Protein AF-A0A6L2Q3A4-F1 (afdb_monomer_lite)

Foldseek 3Di:
DDDDPDDPPVVPPPPALAEEEEEELDQLDPCSQCVQVVVCVVVVNDPPHYYDYDYPHPCSQVVQVVLQVLLALVVVVVVVVVCVVPVPDDDDDDDPPPPPPVCVNSNVNSHHHYHGGYDYDLVSQAFDWPDPPVHDDPPDDTDRHRPSQVSQADPVVRHGVVVVVVVVCVVVVPDPVNVVVVVVVVVVVVVVCVVVCVVVPDDPVPPD

InterPro domains:
  IPR016039 Thiolase-like [G3DSA:3.40.47.10] (31-73)
  IPR016039 Thiolase-like [G3DSA:3.40.47.10] (104-129)
  IPR016039 Thiolase-like [G3DSA:3.40.47.10] (130-192)
  IPR016039 Thiolase-like [SSF53901] (29-70)
  IPR016039 Thiolase-like [SSF53901] (104-190)
  IPR020616 Thiolase, N-terminal [PF00108] (104-198)

Organism: Coptotermes formosanus (NCBI:txid36987)

pLDDT: mean 72.47, std 24.78, range [22.34, 98.31]

Sequence (208 aa):
MMNKSKDMDSFAWLTLLLFMVGAEKLCSSSDGIFMPRHSALRACIPIDRPAIGVNRLCGSGFQAVVSGAQESKQTQEIQELQTGLMALLVHQHMSYLCNWSSQSNIIAGDSNVVLTGGAENMSQSPFVVRDTRFGTVLGTPIQFEDSLWLGLTDTYCMTPMGVTAENLAEKYSIPREEVDQFALRSQTLWKKGKLTGELRHLNPLYTF

Secondary structure (DSSP, 8-state):
----SSSSSTTTT-----EEEEE-SS--STTGGGHHHHHHHHTT--TTS-EEEE--GGGHHHHHHHHHHHHBTHHHHHHHHHHTTTTTS-------TTSHHHHTTTSS--BS-EEEEE---GGGPPEE--S-TT---TTPPPP-EEHHHHHTEETTTTEEHHHHHHHHHHHTT--HHHHHHHHHHHHHHHHHHHHHTTTTTS-GGG--

Structure (mmCIF, N/CA/C/O backbone):
data_AF-A0A6L2Q3A4-F1
#
_entry.id   AF-A0A6L2Q3A4-F1
#
loop_
_atom_site.group_PDB
_atom_site.id
_atom_site.type_symbol
_atom_site.label_atom_id
_atom_site.label_alt_id
_atom_site.label_comp_id
_atom_site.label_asym_id
_atom_site.label_entity_id
_atom_site.label_seq_id
_atom_site.pdbx_PDB_ins_code
_atom_site.Cartn_x
_atom_site.Cartn_y
_atom_site.Cartn_z
_atom_site.occupancy
_atom_site.B_iso_or_equiv
_atom_site.auth_seq_id
_atom_site.auth_comp_id
_atom_site.auth_asym_id
_atom_site.auth_atom_id
_atom_site.pdbx_PDB_model_num
ATOM 1 N N . MET A 1 1 ? -28.866 -24.822 46.371 1.00 34.50 1 MET A N 1
ATOM 2 C CA . MET A 1 1 ? -28.091 -25.130 45.150 1.00 34.50 1 MET A CA 1
ATOM 3 C C . MET A 1 1 ? -28.721 -24.354 44.006 1.00 34.50 1 MET A C 1
ATOM 5 O O . MET A 1 1 ? -29.870 -24.607 43.681 1.00 34.50 1 MET A O 1
ATOM 9 N N . MET A 1 2 ? -28.034 -23.313 43.530 1.00 26.53 2 MET A N 1
ATOM 10 C CA . MET A 1 2 ? -28.533 -22.365 42.527 1.00 26.53 2 MET A CA 1
ATOM 11 C C . MET A 1 2 ? -28.608 -23.004 41.133 1.00 26.53 2 MET A C 1
ATOM 13 O O . MET A 1 2 ? -27.679 -23.686 40.706 1.00 26.53 2 MET A O 1
ATOM 17 N N . ASN A 1 3 ? -29.731 -22.752 40.458 1.00 27.47 3 ASN A N 1
ATOM 18 C CA . ASN A 1 3 ? -30.038 -23.106 39.072 1.00 27.47 3 ASN A CA 1
ATOM 19 C C . ASN A 1 3 ? -28.954 -22.602 38.103 1.00 27.47 3 ASN A C 1
ATOM 21 O O . ASN A 1 3 ? -28.666 -21.410 38.080 1.00 27.47 3 ASN A O 1
ATOM 25 N N . LYS A 1 4 ? -28.403 -23.492 37.270 1.00 35.16 4 LYS A N 1
ATOM 26 C CA . LYS A 1 4 ? -27.410 -23.190 36.218 1.00 35.16 4 LYS A CA 1
ATOM 27 C C . LYS A 1 4 ? -27.911 -23.581 34.816 1.00 35.16 4 LYS A C 1
ATOM 29 O O . LYS A 1 4 ? -27.194 -24.230 34.064 1.00 35.16 4 LYS A O 1
ATOM 34 N N . SER A 1 5 ? -29.146 -23.240 34.448 1.00 36.84 5 SER A N 1
ATOM 35 C CA . SER A 1 5 ? -29.665 -23.644 33.127 1.00 36.84 5 SER A CA 1
ATOM 36 C C . SER A 1 5 ? -30.637 -22.676 32.450 1.00 36.84 5 SER A C 1
ATOM 38 O O . SER A 1 5 ? -31.434 -23.118 31.632 1.00 36.84 5 SER A O 1
ATOM 40 N N . LYS A 1 6 ? -30.602 -21.368 32.751 1.00 31.69 6 LYS A N 1
ATOM 41 C CA . LYS A 1 6 ? -31.503 -20.408 32.073 1.00 31.69 6 LYS A CA 1
ATOM 42 C C . LYS A 1 6 ? -30.885 -19.119 31.522 1.00 31.69 6 LYS A C 1
ATOM 44 O O . LYS A 1 6 ? -31.613 -18.366 30.893 1.00 31.69 6 LYS A O 1
ATOM 49 N N . ASP A 1 7 ? -29.573 -18.905 31.646 1.00 28.62 7 ASP A N 1
ATOM 50 C CA . ASP A 1 7 ? -28.952 -17.639 31.202 1.00 28.62 7 ASP A CA 1
ATOM 51 C C . ASP A 1 7 ? -28.041 -17.752 29.967 1.00 28.62 7 ASP A C 1
ATOM 53 O O . ASP A 1 7 ? -27.485 -16.748 29.530 1.00 28.62 7 ASP A O 1
ATOM 57 N N . MET A 1 8 ? -27.888 -18.937 29.362 1.00 31.52 8 MET A N 1
ATOM 58 C CA . MET A 1 8 ? -27.045 -19.098 28.161 1.00 31.52 8 MET A CA 1
ATOM 59 C C . MET A 1 8 ? -27.790 -19.015 26.823 1.00 31.52 8 MET A C 1
ATOM 61 O O . MET A 1 8 ? -27.135 -18.933 25.788 1.00 31.52 8 MET A O 1
ATOM 65 N N . ASP A 1 9 ? -29.122 -18.940 26.828 1.00 29.44 9 ASP A N 1
ATOM 66 C CA . ASP A 1 9 ? -29.922 -18.959 25.592 1.00 29.44 9 ASP A CA 1
ATOM 67 C C . ASP A 1 9 ? -30.355 -17.556 25.117 1.00 29.44 9 ASP A C 1
ATOM 69 O O . ASP A 1 9 ? -30.897 -17.396 24.024 1.00 29.44 9 ASP A O 1
ATOM 73 N N . SER A 1 10 ? -30.059 -16.508 25.893 1.00 31.89 10 SER A N 1
ATOM 74 C CA . SER A 1 10 ? -30.485 -15.126 25.603 1.00 31.89 10 SER A CA 1
ATOM 75 C C . SER A 1 10 ? -29.466 -14.300 24.801 1.00 31.89 10 SER A C 1
ATOM 77 O O . SER A 1 10 ? -29.759 -13.168 24.430 1.00 31.89 10 SER A O 1
ATOM 79 N N . PHE A 1 11 ? -28.282 -14.847 24.498 1.00 31.66 11 PHE A N 1
ATOM 80 C CA . PHE A 1 11 ? -27.261 -14.190 23.659 1.00 31.66 11 PHE A CA 1
ATOM 81 C C . PHE A 1 11 ? -27.239 -14.691 22.203 1.00 31.66 11 PHE A C 1
ATOM 83 O O . PHE A 1 11 ? -26.409 -14.257 21.406 1.00 31.66 11 PHE A O 1
ATOM 90 N N . ALA A 1 12 ? -28.165 -15.580 21.834 1.00 28.77 12 ALA A N 1
ATOM 91 C CA . ALA A 1 12 ? -28.148 -16.315 20.569 1.00 28.77 12 ALA A CA 1
ATOM 92 C C . ALA A 1 12 ? -28.813 -15.603 19.366 1.00 28.77 12 ALA A C 1
ATOM 94 O O . ALA A 1 12 ? -28.920 -16.206 18.303 1.00 28.77 12 ALA A O 1
ATOM 95 N N . TRP A 1 13 ? -29.228 -14.333 19.481 1.00 25.05 13 TRP A N 1
ATOM 96 C CA . TRP A 1 13 ? -29.975 -13.633 18.412 1.00 25.05 13 TRP A CA 1
ATOM 97 C C . TRP A 1 13 ? -29.367 -12.310 17.930 1.00 25.05 13 TRP A C 1
ATOM 99 O O . TRP A 1 13 ? -30.035 -11.508 17.281 1.00 25.05 13 TRP A O 1
ATOM 109 N N . LEU A 1 14 ? -28.073 -12.091 18.158 1.00 28.34 14 LEU A N 1
ATOM 110 C CA . LEU A 1 14 ? -27.318 -11.144 17.340 1.00 28.34 14 LEU A CA 1
ATOM 111 C C . LEU A 1 14 ? -26.941 -11.860 16.039 1.00 28.34 14 LEU A C 1
ATOM 113 O O . LEU A 1 14 ? -25.915 -12.533 15.962 1.00 28.34 14 LEU A O 1
ATOM 117 N N . THR A 1 15 ? -27.787 -11.729 15.016 1.00 31.00 15 THR A N 1
ATOM 118 C CA . THR A 1 15 ? -27.455 -11.997 13.606 1.00 31.00 15 THR A CA 1
ATOM 119 C C . THR A 1 15 ? -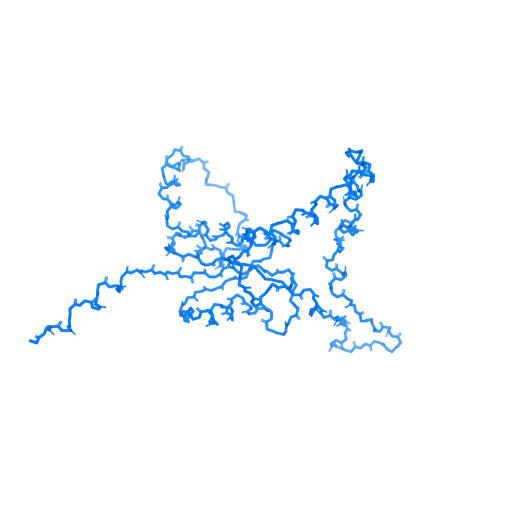26.303 -11.076 13.202 1.00 31.00 15 THR A C 1
ATOM 121 O O . THR A 1 15 ? -26.472 -10.000 12.639 1.00 31.00 15 THR A O 1
ATOM 124 N N . LEU A 1 16 ? -25.101 -11.459 13.609 1.00 33.78 16 LEU A N 1
ATOM 125 C CA . LEU A 1 16 ? -23.890 -10.667 13.512 1.00 33.78 16 LEU A CA 1
ATOM 126 C C . LEU A 1 16 ? -23.187 -11.109 12.235 1.00 33.78 16 LEU A C 1
ATOM 128 O O . LEU A 1 16 ? -22.238 -11.873 12.308 1.00 33.78 16 LEU A O 1
ATOM 132 N N . LEU A 1 17 ? -23.698 -10.736 11.061 1.00 40.56 17 LEU A N 1
ATOM 133 C CA . LEU A 1 17 ? -23.044 -11.016 9.776 1.00 40.56 17 LEU A CA 1
ATOM 134 C C . LEU A 1 17 ? -21.738 -10.216 9.686 1.00 40.56 17 LEU A C 1
ATOM 136 O O . LEU A 1 17 ? -21.718 -9.105 9.180 1.00 40.56 17 LEU A O 1
ATOM 140 N N . LEU A 1 18 ? -20.664 -10.783 10.241 1.00 39.50 18 LEU A N 1
ATOM 141 C CA . LEU A 1 18 ? -19.339 -10.175 10.286 1.00 39.50 18 LEU A CA 1
ATOM 142 C C . LEU A 1 18 ? -18.662 -10.308 8.924 1.00 39.50 18 LEU A C 1
ATOM 144 O O . LEU A 1 18 ? -18.050 -11.333 8.631 1.00 39.50 18 LEU A O 1
ATOM 148 N N . PHE A 1 19 ? -18.805 -9.284 8.093 1.00 44.94 19 PHE A N 1
ATOM 149 C CA . PHE A 1 19 ? -18.118 -9.193 6.813 1.00 44.94 19 PHE A CA 1
ATOM 150 C C . PHE A 1 19 ? -16.722 -8.597 7.018 1.00 44.94 19 PHE A C 1
ATOM 152 O O . PHE A 1 19 ? -16.564 -7.654 7.787 1.00 44.94 19 PHE A O 1
ATOM 159 N N . MET A 1 20 ? -15.697 -9.189 6.403 1.00 45.59 20 MET A N 1
ATOM 160 C CA . MET A 1 20 ? -14.315 -8.696 6.460 1.00 45.59 20 MET A CA 1
ATOM 161 C C . MET A 1 20 ? -13.967 -8.011 5.146 1.00 45.59 20 MET A C 1
ATOM 163 O O . MET A 1 20 ? -13.900 -8.696 4.126 1.00 45.59 20 MET A O 1
ATOM 167 N N . VAL A 1 21 ? -13.699 -6.703 5.171 1.00 52.84 21 VAL A N 1
ATOM 168 C CA . VAL A 1 21 ? -13.159 -5.988 4.006 1.00 52.84 21 VAL A CA 1
ATOM 169 C C . VAL A 1 21 ? -11.660 -5.781 4.196 1.00 52.84 21 VAL A C 1
ATOM 171 O O . VAL A 1 21 ? -11.246 -5.045 5.092 1.00 52.84 21 VAL A O 1
ATOM 174 N N . GLY A 1 22 ? -10.853 -6.463 3.381 1.00 50.22 22 GLY A N 1
ATOM 175 C CA . GLY A 1 22 ? -9.394 -6.377 3.399 1.00 50.22 22 GLY A CA 1
ATOM 176 C C . GLY A 1 22 ? -8.868 -5.479 2.287 1.00 50.22 22 GLY A C 1
ATOM 177 O O . GLY A 1 22 ? -9.201 -5.671 1.125 1.00 50.22 22 GLY A O 1
ATOM 178 N N . ALA A 1 23 ? -8.038 -4.508 2.636 1.00 50.47 23 ALA A N 1
ATOM 179 C CA . ALA A 1 23 ? -7.322 -3.671 1.684 1.00 50.47 23 ALA A CA 1
ATOM 180 C C . ALA A 1 23 ? -5.974 -4.292 1.295 1.00 50.47 23 ALA A C 1
ATOM 182 O O . ALA A 1 23 ? -5.137 -4.444 2.177 1.00 50.47 23 ALA A O 1
ATOM 183 N N . GLU A 1 24 ? -5.760 -4.600 0.012 1.00 58.00 24 GLU A N 1
ATOM 184 C CA . GLU A 1 24 ? -4.485 -5.121 -0.524 1.00 58.00 24 GLU A CA 1
ATOM 185 C C . GLU A 1 24 ? -4.050 -4.278 -1.726 1.00 58.00 24 GLU A C 1
ATOM 187 O O . GLU A 1 24 ? -4.865 -4.017 -2.615 1.00 58.00 24 GLU A O 1
ATOM 192 N N . LYS A 1 25 ? -2.792 -3.817 -1.759 1.00 59.22 25 LYS A N 1
ATOM 193 C CA . LYS A 1 25 ? -2.254 -3.070 -2.906 1.00 59.22 25 LYS A CA 1
ATOM 194 C C . LYS A 1 25 ? -1.516 -4.005 -3.861 1.00 59.22 25 LYS A C 1
ATOM 196 O O . LYS A 1 25 ? -1.703 -3.876 -5.071 1.00 59.22 25 LYS A O 1
ATOM 201 N N . LEU A 1 26 ? -0.722 -4.936 -3.328 1.00 64.00 26 LEU A N 1
ATOM 202 C CA . LEU A 1 26 ? 0.055 -5.915 -4.091 1.00 64.00 26 LEU A CA 1
ATOM 203 C C . LEU A 1 26 ? -0.018 -7.305 -3.441 1.00 64.00 26 LEU A C 1
ATOM 205 O O . LEU A 1 26 ? 0.195 -7.430 -2.240 1.00 64.00 26 LEU A O 1
ATOM 209 N N . CYS A 1 27 ? -0.218 -8.358 -4.240 1.00 78.88 27 CYS A N 1
ATOM 210 C CA . CYS A 1 27 ? -0.093 -9.734 -3.753 1.00 78.88 27 CYS A CA 1
ATOM 211 C C . CYS A 1 27 ? 1.377 -10.086 -3.511 1.00 78.88 27 CYS A C 1
ATOM 213 O O . CYS A 1 27 ? 2.071 -10.572 -4.405 1.00 78.88 27 CYS A O 1
ATOM 215 N N . SER A 1 28 ? 1.846 -9.813 -2.295 1.00 84.88 28 SER A N 1
ATOM 216 C CA . SER A 1 28 ? 3.231 -10.026 -1.867 1.00 84.88 28 SER A CA 1
ATOM 217 C C . SER A 1 28 ? 3.512 -11.452 -1.375 1.00 84.88 28 SER A C 1
ATOM 219 O O . SER A 1 28 ? 4.663 -11.818 -1.169 1.00 84.88 28 SER A O 1
ATOM 221 N N . SER A 1 29 ? 2.485 -12.279 -1.168 1.00 88.31 29 SER A N 1
ATOM 222 C CA . SER A 1 29 ? 2.623 -13.669 -0.714 1.00 88.31 29 SER A CA 1
ATOM 223 C C . SER A 1 29 ? 1.843 -14.639 -1.602 1.00 88.31 29 SER A C 1
ATOM 225 O O . SER A 1 29 ? 0.935 -14.256 -2.342 1.00 88.31 29 SER A O 1
ATOM 227 N N . SER A 1 30 ? 2.176 -15.930 -1.517 1.00 89.31 30 SER A N 1
ATOM 228 C CA . SER A 1 30 ? 1.470 -16.986 -2.254 1.00 89.31 30 SER A CA 1
ATOM 229 C C . SER A 1 30 ? 0.002 -17.137 -1.839 1.00 89.31 30 SER A C 1
ATOM 231 O O . SER A 1 30 ? -0.815 -17.582 -2.641 1.00 89.31 30 SER A O 1
ATOM 233 N N . ASP A 1 31 ? -0.343 -16.753 -0.608 1.00 88.62 31 ASP A N 1
ATOM 234 C CA . ASP A 1 31 ? -1.703 -16.741 -0.072 1.00 88.62 31 ASP A CA 1
ATOM 235 C C . ASP A 1 31 ? -2.372 -15.353 -0.109 1.00 88.62 31 ASP A C 1
ATOM 237 O O . ASP A 1 31 ? -3.476 -15.211 0.421 1.00 88.62 31 ASP A O 1
ATOM 241 N N . GLY A 1 32 ? -1.750 -14.359 -0.762 1.00 83.75 32 GLY A N 1
ATOM 242 C CA . GLY A 1 32 ? -2.212 -12.963 -0.793 1.00 83.75 32 GLY A CA 1
ATOM 243 C C . GLY A 1 32 ? -3.654 -12.820 -1.279 1.00 83.75 32 GLY A C 1
ATOM 244 O O . GLY A 1 32 ? -4.486 -12.234 -0.596 1.00 83.75 32 GLY A O 1
ATOM 245 N N . ILE A 1 33 ? -4.019 -13.531 -2.352 1.00 86.44 33 ILE A N 1
ATOM 246 C CA . ILE A 1 33 ? -5.387 -13.518 -2.908 1.00 86.44 33 ILE A CA 1
ATOM 247 C C . ILE A 1 33 ? -6.474 -13.968 -1.913 1.00 86.44 33 ILE A C 1
ATOM 249 O O . ILE A 1 33 ? -7.648 -13.644 -2.084 1.00 86.44 33 ILE A O 1
ATOM 253 N N . PHE A 1 34 ? -6.105 -14.733 -0.881 1.00 87.94 34 PHE A N 1
ATOM 254 C CA . PHE A 1 34 ? -7.013 -15.221 0.156 1.00 87.94 34 PHE A CA 1
ATOM 255 C C . PHE A 1 34 ? -6.885 -14.435 1.464 1.00 87.94 34 PHE A C 1
ATOM 257 O O . PHE A 1 34 ? -7.538 -14.788 2.448 1.00 87.94 34 PHE A O 1
ATOM 264 N N . MET A 1 35 ? -6.086 -13.366 1.502 1.00 84.56 35 MET A N 1
ATOM 265 C CA . MET A 1 35 ? -5.772 -12.611 2.714 1.00 84.56 35 MET A CA 1
ATOM 266 C C . MET A 1 35 ? -7.014 -12.168 3.506 1.00 84.56 35 MET A C 1
ATOM 268 O O . MET A 1 35 ? -7.021 -12.416 4.716 1.00 84.56 35 MET A O 1
ATOM 272 N N . PRO A 1 36 ? -8.087 -11.597 2.915 1.00 85.69 36 PRO A N 1
ATOM 273 C CA . PRO A 1 36 ? -9.282 -11.216 3.676 1.00 85.69 36 PRO A CA 1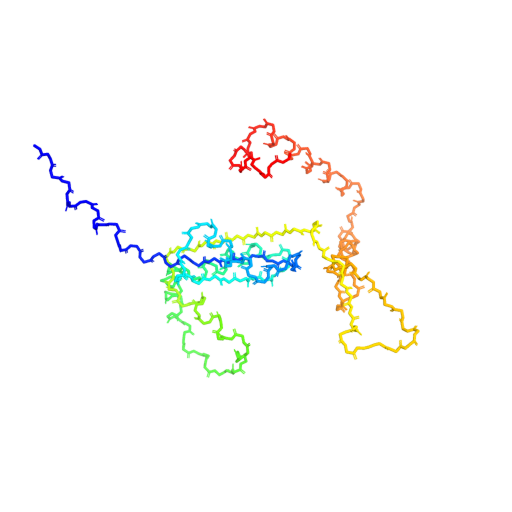
ATOM 274 C C . PRO A 1 36 ? -9.928 -12.416 4.376 1.00 85.69 36 PRO A C 1
ATOM 276 O O . PRO A 1 36 ? -10.319 -12.347 5.542 1.00 85.69 36 PRO A O 1
ATOM 279 N N . ARG A 1 37 ? -9.972 -13.561 3.688 1.00 87.69 37 ARG A N 1
ATOM 280 C CA . ARG A 1 37 ? -10.560 -14.795 4.203 1.00 87.69 37 ARG A CA 1
ATOM 281 C C . ARG A 1 37 ? -9.680 -15.463 5.257 1.00 87.69 37 ARG A C 1
ATOM 283 O O . ARG A 1 37 ? -10.178 -15.851 6.310 1.00 87.69 37 ARG A O 1
ATOM 290 N N . HIS A 1 38 ? -8.383 -15.591 5.000 1.00 90.44 38 HIS A N 1
ATOM 291 C CA . HIS A 1 38 ? -7.431 -16.161 5.951 1.00 90.44 38 HIS A CA 1
ATOM 292 C C . HIS A 1 38 ? -7.344 -15.316 7.222 1.00 90.44 38 HIS A C 1
ATOM 294 O O . HIS A 1 38 ? -7.346 -15.869 8.319 1.00 90.44 38 HIS A O 1
ATOM 300 N N . SER A 1 39 ? -7.336 -13.989 7.089 1.00 87.50 39 SER A N 1
ATOM 301 C CA . SER A 1 39 ? -7.357 -13.068 8.230 1.00 87.50 39 SER A CA 1
ATOM 302 C C . SER A 1 39 ? -8.631 -13.226 9.054 1.00 87.50 39 SER A C 1
ATOM 304 O O . SER A 1 39 ? -8.553 -13.293 10.277 1.00 87.50 39 SER A O 1
ATOM 306 N N . ALA A 1 40 ? -9.790 -13.370 8.401 1.00 86.38 40 ALA A N 1
ATOM 307 C CA . ALA A 1 40 ? -11.057 -13.620 9.083 1.00 86.38 40 ALA A CA 1
ATOM 308 C C . ALA A 1 40 ? -11.022 -14.914 9.911 1.00 86.38 40 ALA A C 1
ATOM 310 O O . ALA A 1 40 ? -11.319 -14.904 11.104 1.00 86.38 40 ALA A O 1
ATOM 311 N N . LEU A 1 41 ? -10.594 -16.022 9.303 1.00 90.00 41 LEU A N 1
ATOM 312 C CA . LEU A 1 41 ? -10.524 -17.317 9.983 1.00 90.00 41 LEU A CA 1
ATOM 313 C C . LEU A 1 41 ? -9.498 -17.315 11.128 1.00 90.00 41 LEU A C 1
ATOM 315 O O . LEU A 1 41 ? -9.773 -17.856 12.196 1.00 90.00 41 LEU A O 1
ATOM 319 N N . ARG A 1 42 ? -8.340 -16.663 10.943 1.00 89.88 42 ARG A N 1
ATOM 320 C CA . ARG A 1 42 ? -7.323 -16.486 12.000 1.00 89.88 42 ARG A CA 1
ATOM 321 C C . ARG A 1 42 ? -7.820 -15.609 13.153 1.00 89.88 42 ARG A C 1
ATOM 323 O O . ARG A 1 42 ? -7.385 -15.804 14.281 1.00 89.88 42 ARG A O 1
ATOM 330 N N . ALA A 1 43 ? -8.743 -14.686 12.885 1.00 87.81 43 ALA A N 1
ATOM 331 C CA . ALA A 1 43 ? -9.443 -13.892 13.894 1.00 87.81 43 ALA A CA 1
ATOM 332 C C . ALA A 1 43 ? -10.643 -14.630 14.527 1.00 87.81 43 ALA A C 1
ATOM 334 O O . ALA A 1 43 ? -11.457 -14.005 15.205 1.00 87.81 43 ALA A O 1
ATOM 335 N N . CYS A 1 44 ? -10.763 -15.947 14.313 1.00 90.50 44 CYS A N 1
ATOM 336 C CA . CYS A 1 44 ? -11.848 -16.794 14.815 1.00 90.50 44 CYS A CA 1
ATOM 337 C C . CYS A 1 44 ? -13.245 -16.393 14.309 1.00 90.50 44 CYS A C 1
ATOM 339 O O . CYS A 1 44 ? -14.249 -16.655 14.973 1.00 90.50 44 CYS A O 1
ATOM 341 N N . ILE A 1 45 ? -13.328 -15.777 13.127 1.00 84.50 45 ILE A N 1
ATOM 342 C CA . ILE A 1 45 ? -14.611 -15.484 12.486 1.00 84.50 45 ILE A CA 1
ATOM 343 C C . ILE A 1 45 ? -15.187 -16.785 11.908 1.00 84.50 45 ILE A C 1
ATOM 345 O O . ILE A 1 45 ? -14.454 -17.518 11.237 1.00 84.50 45 ILE A O 1
ATOM 349 N N . PRO A 1 46 ? -16.481 -17.084 12.139 1.00 86.19 46 PRO A N 1
ATOM 350 C CA . PRO A 1 46 ? -17.111 -18.302 11.639 1.00 86.19 46 PRO A CA 1
ATOM 351 C C . PRO A 1 46 ? -16.995 -18.485 10.114 1.00 86.19 46 PRO A C 1
ATOM 353 O O . PRO A 1 46 ? -17.009 -17.523 9.342 1.00 86.19 46 PRO A O 1
ATOM 356 N N . ILE A 1 47 ? -16.882 -19.740 9.667 1.00 86.31 47 ILE A N 1
ATOM 357 C CA . ILE A 1 47 ? -16.642 -20.095 8.256 1.00 86.31 47 ILE A CA 1
ATOM 358 C C . ILE A 1 47 ? -17.816 -19.720 7.336 1.00 86.31 47 ILE A C 1
ATOM 360 O O . ILE A 1 47 ? -17.616 -19.465 6.153 1.00 86.31 47 ILE A O 1
ATOM 364 N N . ASP A 1 48 ? -19.032 -19.639 7.858 1.00 83.69 48 ASP A N 1
ATOM 365 C CA . ASP A 1 48 ? -20.231 -19.196 7.142 1.00 83.69 48 ASP A CA 1
ATOM 366 C C . ASP A 1 48 ? -20.208 -17.697 6.803 1.00 83.69 48 ASP A C 1
ATOM 368 O O . ASP A 1 48 ? -20.999 -17.245 5.977 1.00 83.69 48 ASP A O 1
ATOM 372 N N . ARG A 1 49 ? -19.295 -16.912 7.394 1.00 78.06 49 ARG A N 1
ATOM 373 C CA . ARG A 1 49 ? -19.211 -15.468 7.142 1.00 78.06 49 ARG A CA 1
ATOM 374 C C . ARG A 1 49 ? -18.436 -15.151 5.872 1.00 78.06 49 ARG A C 1
ATOM 376 O O . ARG A 1 49 ? -17.329 -15.671 5.708 1.00 78.06 49 ARG A O 1
ATOM 383 N N . PRO A 1 50 ? -18.955 -14.289 4.986 1.00 80.94 50 PRO A N 1
ATOM 384 C CA . PRO A 1 50 ? -18.225 -13.908 3.791 1.00 80.94 50 PRO A CA 1
ATOM 385 C C . PRO A 1 50 ? -17.096 -12.912 4.109 1.00 80.94 50 PRO A C 1
ATOM 387 O O . PRO A 1 50 ? -17.127 -12.193 5.105 1.00 80.94 50 PRO A O 1
ATOM 390 N N . ALA A 1 51 ? -16.074 -12.886 3.254 1.00 82.62 51 ALA A N 1
ATOM 391 C CA . ALA A 1 51 ? -14.953 -11.952 3.330 1.00 82.62 51 ALA A CA 1
ATOM 392 C C . ALA A 1 51 ? -14.582 -11.500 1.915 1.00 82.62 51 ALA A C 1
ATOM 394 O O . ALA A 1 51 ? -14.591 -12.319 0.993 1.00 82.62 51 ALA A O 1
ATOM 395 N N . ILE A 1 52 ? -14.237 -10.226 1.749 1.00 83.69 52 ILE A N 1
ATOM 396 C CA . ILE A 1 52 ? -13.902 -9.629 0.456 1.00 83.69 52 ILE A CA 1
ATOM 397 C C . ILE A 1 52 ? -12.610 -8.816 0.538 1.00 83.69 52 ILE A C 1
ATOM 399 O O . ILE A 1 52 ? -12.310 -8.170 1.542 1.00 83.69 52 ILE A O 1
ATOM 403 N N . GLY A 1 53 ? -11.838 -8.842 -0.543 1.00 81.56 53 GLY A N 1
ATOM 404 C CA . GLY A 1 53 ? -10.707 -7.943 -0.747 1.00 81.56 53 GLY A CA 1
ATOM 405 C C . GLY A 1 53 ? -11.124 -6.750 -1.597 1.00 81.56 53 GLY A C 1
ATOM 406 O O . GLY A 1 53 ? -11.793 -6.922 -2.613 1.00 81.56 53 GLY A O 1
ATOM 407 N N . VAL A 1 54 ? -10.716 -5.548 -1.204 1.00 82.19 54 VAL A N 1
ATOM 408 C CA . VAL A 1 54 ? -10.856 -4.326 -1.998 1.00 82.19 54 VAL A CA 1
ATOM 409 C C . VAL A 1 54 ? -9.477 -3.763 -2.305 1.00 82.19 54 VAL A C 1
ATOM 411 O O . VAL A 1 54 ? -8.608 -3.690 -1.438 1.00 82.19 54 VAL A O 1
ATOM 414 N N . ASN A 1 55 ? -9.287 -3.315 -3.541 1.00 83.94 55 ASN A N 1
ATOM 415 C CA . ASN A 1 55 ? -8.087 -2.593 -3.936 1.00 83.94 55 ASN A CA 1
ATOM 416 C C . ASN A 1 55 ? -8.479 -1.238 -4.534 1.00 83.94 55 ASN A C 1
ATOM 418 O O . ASN A 1 55 ? -9.020 -1.146 -5.632 1.00 83.94 55 ASN A O 1
ATOM 422 N N . ARG A 1 56 ? -8.199 -0.183 -3.772 1.00 87.88 56 ARG A N 1
ATOM 423 C CA . ARG A 1 56 ? -8.239 1.229 -4.156 1.00 87.88 56 ARG A CA 1
ATOM 424 C C . ARG A 1 56 ? -6.890 1.901 -3.846 1.00 87.88 56 ARG A C 1
ATOM 426 O O . ARG A 1 56 ? -6.842 3.013 -3.315 1.00 87.88 56 ARG A O 1
ATOM 433 N N . LEU A 1 57 ? -5.790 1.209 -4.153 1.00 88.56 57 LEU A N 1
ATOM 434 C CA . LEU A 1 57 ? -4.406 1.632 -3.911 1.00 88.56 57 LEU A CA 1
ATOM 435 C C . LEU A 1 57 ? -4.194 2.176 -2.481 1.00 88.56 57 LEU A C 1
ATOM 437 O O . LEU A 1 57 ? -4.585 1.554 -1.499 1.00 88.56 57 LEU A O 1
ATOM 441 N N . CYS A 1 58 ? -3.584 3.352 -2.328 1.00 88.56 58 CYS A N 1
ATOM 442 C CA . CYS A 1 58 ? -3.319 3.965 -1.024 1.00 88.56 58 CYS A CA 1
ATOM 443 C C . CYS A 1 58 ? -4.604 4.271 -0.226 1.00 88.56 58 CYS A C 1
ATOM 445 O O . CYS A 1 58 ? -4.546 4.458 0.986 1.00 88.56 58 CYS A O 1
ATOM 447 N N . GLY A 1 59 ? -5.765 4.316 -0.891 1.00 86.31 59 GLY A N 1
ATOM 448 C CA . GLY A 1 59 ? -7.073 4.527 -0.275 1.00 86.31 59 GLY A CA 1
ATOM 449 C C . GLY A 1 59 ? -7.796 3.242 0.131 1.00 86.31 59 GLY A C 1
ATOM 450 O O . GLY A 1 59 ? -8.902 3.335 0.661 1.00 86.31 59 GLY A O 1
ATOM 451 N N . SER A 1 60 ? -7.220 2.056 -0.098 1.00 84.94 60 SER A N 1
ATOM 452 C CA . SER A 1 60 ? -7.895 0.776 0.149 1.00 84.94 60 SER A CA 1
ATOM 453 C C . SER A 1 60 ? -8.379 0.634 1.597 1.00 84.94 60 SER A C 1
ATOM 455 O O . SER A 1 60 ? -9.503 0.192 1.816 1.00 84.94 60 SER A O 1
ATOM 457 N N . GLY A 1 61 ? -7.583 1.051 2.590 1.00 83.00 61 GLY A N 1
ATOM 458 C CA . GLY A 1 61 ? -7.971 0.954 4.005 1.00 83.00 61 GLY A CA 1
ATOM 459 C C . GLY A 1 61 ? -9.225 1.772 4.336 1.00 83.00 61 GLY A C 1
ATOM 460 O O . GLY A 1 61 ? -10.126 1.288 5.012 1.00 83.00 61 GLY A O 1
ATOM 461 N N . PHE A 1 62 ? -9.336 2.984 3.785 1.00 85.75 62 PHE A N 1
ATOM 462 C CA . PHE A 1 62 ? -10.551 3.791 3.915 1.00 85.75 62 PHE A CA 1
ATOM 463 C C . PHE A 1 62 ? -11.704 3.232 3.083 1.00 85.75 62 PHE A C 1
ATOM 465 O O . PHE A 1 62 ? -12.843 3.236 3.540 1.00 85.75 62 PHE A O 1
ATOM 472 N N . GLN A 1 63 ? -11.427 2.706 1.887 1.00 83.00 63 GLN A N 1
ATOM 473 C CA . GLN A 1 63 ? -12.441 2.049 1.063 1.00 83.00 63 GLN A CA 1
ATOM 474 C C . GLN A 1 63 ? -13.065 0.855 1.790 1.00 83.00 63 GLN A C 1
ATOM 476 O O . GLN A 1 63 ? -14.269 0.637 1.663 1.00 83.00 63 GLN A O 1
ATOM 481 N N . ALA A 1 64 ? -12.277 0.113 2.569 1.00 82.06 64 ALA A N 1
ATOM 482 C CA . ALA A 1 64 ? -12.777 -0.981 3.386 1.00 82.06 64 ALA A CA 1
ATOM 483 C C . ALA A 1 64 ? -13.819 -0.500 4.402 1.00 82.06 64 ALA A C 1
ATOM 485 O O . ALA A 1 64 ? -14.903 -1.072 4.489 1.00 82.06 64 ALA A O 1
ATOM 486 N N . VAL A 1 65 ? -13.528 0.607 5.091 1.00 83.56 65 VAL A N 1
ATOM 487 C CA . VAL A 1 65 ? -14.458 1.251 6.031 1.00 83.56 65 VAL A CA 1
ATOM 488 C C . VAL A 1 65 ? -15.718 1.751 5.324 1.00 83.56 65 VAL A C 1
ATOM 490 O O . VAL A 1 65 ? -16.819 1.501 5.801 1.00 83.56 65 VAL A O 1
ATOM 493 N N . VAL A 1 66 ? -15.580 2.422 4.176 1.00 84.62 66 VAL A N 1
ATOM 494 C CA . VAL A 1 66 ? -16.730 2.933 3.405 1.00 84.62 66 VAL A CA 1
ATOM 495 C C . VAL A 1 66 ? -17.638 1.794 2.953 1.00 84.62 66 VAL A C 1
ATOM 497 O O . VAL A 1 66 ? -18.853 1.897 3.095 1.00 84.62 66 VAL A O 1
ATOM 500 N N . SER A 1 67 ? -17.053 0.707 2.450 1.00 78.31 67 SER A N 1
ATOM 501 C CA . SER A 1 67 ? -17.816 -0.459 1.994 1.00 78.31 67 SER A CA 1
ATOM 502 C C . SER A 1 67 ? -18.555 -1.099 3.175 1.00 78.31 67 SER A C 1
ATOM 504 O O . SER A 1 67 ? -19.755 -1.325 3.092 1.00 78.31 67 SER A O 1
ATOM 506 N N . GLY A 1 68 ? -17.886 -1.256 4.324 1.00 76.62 68 GLY A N 1
ATOM 507 C CA . GLY A 1 68 ? -18.535 -1.780 5.528 1.00 76.62 68 GLY A CA 1
ATOM 508 C C . GLY A 1 68 ? -19.616 -0.869 6.120 1.00 76.62 68 GLY A C 1
ATOM 509 O O . GLY A 1 68 ? -20.607 -1.354 6.658 1.00 76.62 68 GLY A O 1
ATOM 510 N N . ALA A 1 69 ? -19.480 0.454 5.998 1.00 78.12 69 ALA A N 1
ATOM 511 C CA . ALA A 1 69 ? -20.517 1.393 6.4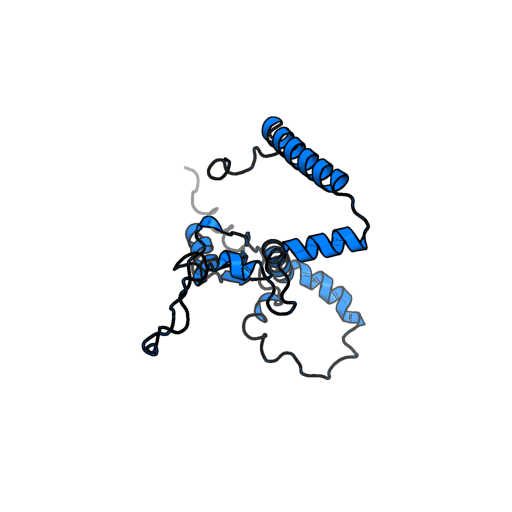27 1.00 78.12 69 ALA A CA 1
ATOM 512 C C . ALA A 1 69 ? -21.775 1.305 5.542 1.00 78.12 69 ALA A C 1
ATOM 514 O O . ALA A 1 69 ? -22.897 1.333 6.056 1.00 78.12 69 ALA A O 1
ATOM 515 N N . GLN A 1 70 ? -21.590 1.158 4.226 1.00 72.38 70 GLN A N 1
ATOM 516 C CA . GLN A 1 70 ? -22.679 0.981 3.256 1.00 72.38 70 GLN A CA 1
ATOM 517 C C . GLN A 1 70 ? -23.442 -0.338 3.461 1.00 72.38 70 GLN A C 1
ATOM 519 O O . GLN A 1 70 ? -24.640 -0.391 3.201 1.00 72.38 70 GLN A O 1
ATOM 524 N N . GLU A 1 71 ? -22.775 -1.361 3.995 1.00 65.81 71 GLU A N 1
ATOM 525 C CA . GLU A 1 71 ? -23.361 -2.672 4.299 1.00 65.81 71 GLU A CA 1
ATOM 526 C C . GLU A 1 71 ? -24.194 -2.715 5.585 1.00 65.81 71 GLU A C 1
ATOM 528 O O . GLU A 1 71 ? -24.964 -3.661 5.793 1.00 65.81 71 GLU A O 1
ATOM 533 N N . SER A 1 72 ? -24.019 -1.738 6.478 1.00 60.72 72 SER A N 1
ATOM 534 C CA . SER A 1 72 ? -24.672 -1.744 7.787 1.00 60.72 72 SER A CA 1
ATOM 535 C C . SER A 1 72 ? -26.139 -1.300 7.699 1.00 60.72 72 SER A C 1
ATOM 537 O O . SER A 1 72 ? -26.454 -0.265 7.107 1.00 60.72 72 SER A O 1
ATOM 539 N N . LYS A 1 73 ? -27.046 -2.064 8.331 1.00 52.91 73 LYS A N 1
ATOM 540 C CA . LYS A 1 73 ? -28.513 -1.832 8.354 1.00 52.91 73 LYS A CA 1
ATOM 541 C C . LYS A 1 73 ? -28.944 -0.396 8.652 1.00 52.91 73 LYS A C 1
ATOM 543 O O . LYS A 1 73 ? -29.941 0.076 8.117 1.00 52.91 73 LYS A O 1
ATOM 548 N N . GLN A 1 74 ? -28.193 0.306 9.497 1.00 42.47 74 GLN A N 1
ATOM 549 C CA . GLN A 1 74 ? -28.539 1.644 9.982 1.00 42.47 74 GLN A CA 1
ATOM 550 C C . GLN A 1 74 ? -28.594 2.699 8.861 1.00 42.47 74 GLN A C 1
ATOM 552 O O . GLN A 1 74 ? -29.302 3.697 8.981 1.00 42.47 74 GLN A O 1
ATOM 557 N N . THR A 1 75 ? -27.857 2.492 7.768 1.00 47.16 75 THR A N 1
ATOM 558 C CA . THR A 1 75 ? -27.769 3.466 6.673 1.00 47.16 75 THR A CA 1
ATOM 559 C C . THR A 1 75 ? -29.040 3.474 5.813 1.00 47.16 75 THR A C 1
ATOM 561 O O . THR A 1 75 ? -29.400 4.514 5.263 1.00 47.16 75 THR A O 1
ATOM 564 N N . GLN A 1 76 ? -29.777 2.359 5.745 1.00 46.88 76 GLN A N 1
ATOM 565 C CA . GLN A 1 76 ? -30.991 2.251 4.929 1.00 46.88 76 GLN A CA 1
ATOM 566 C C . GLN A 1 76 ? -32.187 3.018 5.508 1.00 46.88 76 GLN A C 1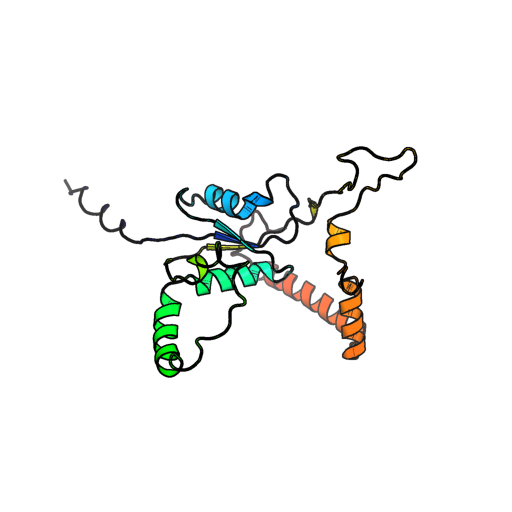
ATOM 568 O O . GLN A 1 76 ? -32.868 3.685 4.737 1.00 46.88 76 GLN A O 1
ATOM 573 N N . GLU A 1 77 ? -32.400 3.042 6.832 1.00 45.81 77 GLU A N 1
ATOM 574 C CA . GLU A 1 77 ? -33.490 3.843 7.432 1.00 45.81 77 GLU A CA 1
ATOM 575 C C . GLU A 1 77 ? -33.329 5.349 7.139 1.00 45.81 77 GLU A C 1
ATOM 577 O O . GLU A 1 77 ? -34.309 6.074 6.966 1.00 45.81 77 GLU A O 1
ATOM 582 N N . ILE A 1 78 ? -32.084 5.823 7.016 1.00 46.44 78 ILE A N 1
ATOM 583 C CA . ILE A 1 78 ? -31.766 7.213 6.657 1.00 46.44 78 ILE A CA 1
ATOM 584 C C . ILE A 1 78 ? -31.923 7.437 5.144 1.00 46.44 78 ILE A C 1
ATOM 586 O O . ILE A 1 78 ? -32.404 8.492 4.722 1.00 46.44 78 ILE A O 1
ATOM 590 N N . GLN A 1 79 ? -31.561 6.445 4.323 1.00 41.41 79 GLN A N 1
ATOM 591 C CA . GLN A 1 79 ? -31.693 6.515 2.869 1.00 41.41 79 GLN A CA 1
ATOM 592 C C . GLN A 1 79 ? -33.167 6.483 2.434 1.00 41.41 79 GLN A C 1
ATOM 594 O O . GLN A 1 79 ? -33.554 7.293 1.596 1.00 41.41 79 GLN A O 1
ATOM 599 N N . GLU A 1 80 ? -34.005 5.630 3.034 1.00 44.06 80 GLU A N 1
ATOM 600 C CA . GLU A 1 80 ? -35.436 5.506 2.716 1.00 44.06 80 GLU A CA 1
ATOM 601 C C . GLU A 1 80 ? -36.218 6.792 3.021 1.00 44.06 80 GLU A C 1
ATOM 603 O O . GLU A 1 80 ? -37.085 7.190 2.236 1.00 44.06 80 GLU A O 1
ATOM 608 N N . LEU A 1 81 ? -35.841 7.518 4.081 1.00 45.62 81 LEU A N 1
ATOM 609 C CA . LEU A 1 81 ? -36.392 8.841 4.395 1.00 45.62 81 LEU A CA 1
ATOM 610 C C . LEU A 1 81 ? -35.992 9.927 3.377 1.00 45.62 81 LEU A C 1
ATOM 612 O O . LEU A 1 81 ? -36.712 10.916 3.234 1.00 45.62 81 LEU A O 1
ATOM 616 N N . GLN A 1 82 ? -34.888 9.756 2.639 1.00 37.31 82 GLN A N 1
ATOM 617 C CA . GLN A 1 82 ? -34.449 10.691 1.593 1.00 37.31 82 GLN A CA 1
ATOM 618 C C . GLN A 1 82 ? -34.891 10.279 0.176 1.00 37.31 82 GLN A C 1
ATOM 620 O O . GLN A 1 82 ? -35.181 11.146 -0.652 1.00 37.31 82 GLN A O 1
ATOM 625 N N . THR A 1 83 ? -35.003 8.982 -0.126 1.00 43.72 83 THR A N 1
ATOM 626 C CA . THR A 1 83 ? -35.394 8.483 -1.459 1.00 43.72 83 THR A CA 1
ATOM 627 C C . THR A 1 83 ? -36.896 8.533 -1.726 1.00 43.72 83 THR A C 1
ATOM 629 O O . THR A 1 83 ? -37.292 8.531 -2.894 1.00 43.72 83 THR A O 1
ATOM 632 N N . GLY A 1 84 ? -37.736 8.677 -0.692 1.00 38.72 84 GLY A N 1
ATOM 633 C CA . GLY A 1 84 ? -39.183 8.871 -0.847 1.00 38.72 84 GLY A CA 1
ATOM 634 C C . GLY A 1 84 ? -39.578 10.114 -1.660 1.00 38.72 84 GLY A C 1
ATOM 635 O O . GLY A 1 84 ? -40.668 10.147 -2.224 1.00 38.72 84 GLY A O 1
ATOM 636 N N . LEU A 1 85 ? -38.688 11.110 -1.790 1.00 37.28 85 LEU A N 1
ATOM 637 C CA . LEU A 1 85 ? -38.940 12.321 -2.584 1.00 37.28 85 LEU A CA 1
ATOM 638 C C . LEU A 1 85 ? -38.335 12.298 -4.004 1.00 37.28 85 LEU A C 1
ATOM 640 O O . LEU A 1 85 ? -38.669 13.166 -4.804 1.00 37.28 85 LEU A O 1
ATOM 644 N N . MET A 1 86 ? -37.463 11.335 -4.340 1.00 37.38 86 MET A N 1
ATOM 645 C CA . MET A 1 86 ? -36.698 11.324 -5.609 1.00 37.38 86 MET A CA 1
ATOM 646 C C . MET A 1 86 ? -36.947 10.098 -6.505 1.00 37.38 86 MET A C 1
ATOM 648 O O . MET A 1 86 ? -36.500 10.074 -7.651 1.00 37.38 86 MET A O 1
ATOM 652 N N . ALA A 1 87 ? -37.698 9.095 -6.042 1.00 36.78 87 ALA A N 1
ATOM 653 C CA . ALA A 1 87 ? -37.919 7.842 -6.775 1.00 36.78 87 ALA A CA 1
ATOM 654 C C . ALA A 1 87 ? -38.881 7.932 -7.986 1.00 36.78 87 ALA A C 1
ATOM 656 O O . ALA A 1 87 ? -39.157 6.914 -8.615 1.00 36.78 87 ALA A O 1
ATOM 657 N N . LEU A 1 88 ? -39.384 9.118 -8.350 1.00 37.78 88 LEU A N 1
ATOM 658 C CA . LEU A 1 88 ? -40.393 9.262 -9.411 1.00 37.78 88 LEU A CA 1
ATOM 659 C C . LEU A 1 88 ? -39.830 9.560 -10.813 1.00 37.78 88 LEU A C 1
ATOM 661 O O . LEU A 1 88 ? -40.622 9.662 -11.744 1.00 37.78 88 LEU A O 1
ATOM 665 N N . LEU A 1 89 ? -38.507 9.701 -11.011 1.00 32.12 89 LEU A N 1
ATOM 666 C CA . LEU A 1 89 ? -38.007 10.299 -12.265 1.00 32.12 89 LEU A CA 1
ATOM 667 C C . LEU A 1 89 ? -36.875 9.624 -13.049 1.00 32.12 89 LEU A C 1
ATOM 669 O O . LEU A 1 89 ? -36.592 10.113 -14.137 1.00 32.12 89 LEU A O 1
ATOM 673 N N . VAL A 1 90 ? -36.245 8.520 -12.630 1.00 34.16 90 VAL A N 1
ATOM 674 C CA . VAL A 1 90 ? -35.156 7.949 -13.460 1.00 34.16 90 VAL A CA 1
ATOM 675 C C . VAL A 1 90 ? -35.193 6.427 -13.521 1.00 34.16 90 VAL A C 1
ATOM 677 O O . VAL A 1 90 ? -34.494 5.725 -12.796 1.00 34.16 90 VAL A O 1
ATOM 680 N N . HIS A 1 91 ? -35.989 5.917 -14.460 1.00 34.12 91 HIS A N 1
ATOM 681 C CA . HIS A 1 91 ? -35.902 4.546 -14.951 1.00 34.12 91 HIS A CA 1
ATOM 682 C C . HIS A 1 91 ? -35.585 4.576 -16.447 1.00 34.12 91 HIS A C 1
ATOM 684 O O . HIS A 1 91 ? -36.484 4.425 -17.262 1.00 34.12 91 HIS A O 1
ATOM 690 N N . GLN A 1 92 ? -34.325 4.840 -16.811 1.00 31.42 92 GLN A N 1
ATOM 691 C CA . GLN A 1 92 ? -33.769 4.571 -18.146 1.00 31.42 92 GLN A CA 1
ATOM 692 C C . GLN A 1 92 ? -32.287 4.967 -18.175 1.00 31.42 92 GLN A C 1
ATOM 694 O O . GLN A 1 92 ? -31.954 6.132 -18.343 1.00 31.42 92 GLN A O 1
ATOM 699 N N . HIS A 1 93 ? -31.388 4.009 -17.945 1.00 30.20 93 HIS A N 1
ATOM 700 C CA . HIS A 1 93 ? -30.355 3.605 -18.910 1.00 30.20 93 HIS A CA 1
ATOM 701 C C . HIS A 1 93 ? -29.340 2.642 -18.265 1.00 30.20 93 HIS A C 1
ATOM 703 O O . HIS A 1 93 ? -28.717 2.913 -17.242 1.00 30.20 93 HIS A O 1
ATOM 709 N N . MET A 1 94 ? -29.228 1.477 -18.905 1.00 31.05 94 MET A N 1
ATOM 710 C CA . MET A 1 94 ? -28.375 0.334 -18.586 1.00 31.05 94 MET A CA 1
ATOM 711 C C . MET A 1 94 ? -26.884 0.628 -18.814 1.00 31.05 94 MET A C 1
ATOM 713 O O . MET A 1 94 ? -26.437 0.594 -19.957 1.00 31.05 94 MET A O 1
ATOM 717 N N . SER A 1 95 ? -26.108 0.766 -17.734 1.00 26.00 95 SER A N 1
ATOM 718 C CA . SER A 1 95 ? -24.630 0.732 -17.778 1.00 26.00 95 SER A CA 1
ATOM 719 C C . SER A 1 95 ? -23.983 -0.008 -16.589 1.00 26.00 95 SER A C 1
ATOM 721 O O . SER A 1 95 ? -22.875 0.332 -16.189 1.00 26.00 95 SER A O 1
ATOM 723 N N . TYR A 1 96 ? -24.639 -1.019 -15.997 1.00 31.17 96 TYR A N 1
ATOM 724 C CA . TYR A 1 96 ? -24.175 -1.638 -14.732 1.00 31.17 96 TYR A CA 1
ATOM 725 C C . TYR A 1 96 ? -23.943 -3.162 -14.750 1.00 31.17 96 TYR A C 1
ATOM 727 O O . TYR A 1 96 ? -23.703 -3.762 -13.706 1.00 31.17 96 TYR A O 1
ATOM 735 N N . LEU A 1 97 ? -23.945 -3.818 -15.913 1.00 28.17 97 LEU A N 1
ATOM 736 C CA . LEU A 1 97 ? -24.014 -5.287 -15.973 1.00 28.17 97 LEU A CA 1
ATOM 737 C C . LEU A 1 97 ? -22.698 -6.066 -15.747 1.00 28.17 97 LEU A C 1
ATOM 739 O O . LEU A 1 97 ? -22.763 -7.287 -15.674 1.00 28.17 97 LEU A O 1
ATOM 743 N N . CYS A 1 98 ? -21.533 -5.427 -15.560 1.00 23.28 98 CYS A N 1
ATOM 744 C CA . CYS A 1 98 ? -20.259 -6.160 -15.382 1.00 23.28 98 CYS A CA 1
ATOM 745 C C . CYS A 1 98 ? -19.584 -6.060 -14.000 1.00 23.28 98 CYS A C 1
ATOM 747 O O . CYS A 1 98 ? -18.566 -6.710 -13.803 1.00 23.28 98 CYS A O 1
ATOM 749 N N . ASN A 1 99 ? -20.151 -5.333 -13.029 1.00 27.00 99 ASN A N 1
ATOM 750 C CA . ASN A 1 99 ? -19.620 -5.270 -11.649 1.00 27.00 99 ASN A CA 1
ATOM 751 C C . ASN A 1 99 ? -20.619 -5.740 -10.576 1.00 27.00 99 ASN A C 1
ATOM 753 O O . ASN A 1 99 ? -20.335 -5.667 -9.383 1.00 27.00 99 ASN A O 1
ATOM 757 N N . TRP A 1 100 ? -21.796 -6.227 -10.976 1.00 22.34 100 TRP A N 1
ATOM 758 C CA . TRP A 1 100 ? -22.925 -6.350 -10.054 1.00 22.34 100 TRP A CA 1
ATOM 759 C C . TRP A 1 100 ? -22.930 -7.635 -9.211 1.00 22.34 100 TRP A C 1
ATOM 761 O O . TRP A 1 100 ? -23.253 -7.567 -8.033 1.00 22.34 100 TRP A O 1
ATOM 771 N N . SER A 1 101 ? -22.497 -8.795 -9.719 1.00 26.55 101 SER A N 1
ATOM 772 C CA . SER A 1 101 ? -22.777 -10.075 -9.035 1.00 26.55 101 SER A CA 1
ATOM 773 C C . SER A 1 101 ? -22.085 -10.283 -7.677 1.00 26.55 101 SER A C 1
ATOM 775 O O . SER A 1 101 ? -22.540 -11.120 -6.905 1.00 26.55 101 SER A O 1
ATOM 777 N N . SER A 1 102 ? -21.029 -9.526 -7.357 1.00 32.91 102 SER A N 1
ATOM 778 C CA . SER A 1 102 ? -20.374 -9.565 -6.034 1.00 32.91 102 SER A CA 1
ATOM 779 C C . SER A 1 102 ? -20.688 -8.337 -5.169 1.00 32.91 102 SER A C 1
ATOM 781 O O . SER A 1 102 ? -20.483 -8.375 -3.960 1.00 32.91 102 SER A O 1
ATOM 783 N N . GLN A 1 103 ? -21.192 -7.253 -5.774 1.00 34.09 103 GLN A N 1
ATOM 784 C CA . GLN A 1 103 ? -21.535 -5.994 -5.098 1.00 34.09 103 GLN A CA 1
ATOM 785 C C . GLN A 1 103 ? -23.013 -5.906 -4.694 1.00 34.09 103 GLN A C 1
ATOM 787 O O . GLN A 1 103 ? -23.346 -5.117 -3.816 1.00 34.09 103 GLN A O 1
ATOM 792 N N . SER A 1 104 ? -23.903 -6.731 -5.255 1.00 32.97 104 SER A N 1
ATOM 793 C CA . SER A 1 104 ? -25.334 -6.704 -4.911 1.00 32.97 104 SER A CA 1
ATOM 794 C C . SER A 1 104 ? -25.633 -7.009 -3.439 1.00 32.97 104 SER A C 1
ATOM 796 O O . SER A 1 104 ? -26.626 -6.512 -2.924 1.00 32.97 104 SER A O 1
ATOM 798 N N . ASN A 1 105 ? -24.765 -7.751 -2.741 1.00 37.34 105 ASN A N 1
ATOM 799 C CA . ASN A 1 105 ? -24.917 -8.000 -1.301 1.00 37.34 105 ASN A CA 1
ATOM 800 C C . ASN A 1 105 ? -24.296 -6.893 -0.426 1.00 37.34 105 ASN A C 1
ATOM 802 O O . ASN A 1 105 ? -24.621 -6.803 0.752 1.00 37.34 105 ASN A O 1
ATOM 806 N N . ILE A 1 106 ? -23.444 -6.032 -0.999 1.00 42.44 106 ILE A N 1
ATOM 807 C CA . ILE A 1 106 ? -22.720 -4.955 -0.292 1.00 42.44 106 ILE A CA 1
ATOM 808 C C . ILE A 1 106 ? -23.645 -3.756 -0.005 1.00 42.44 106 ILE A C 1
ATOM 810 O O . ILE A 1 106 ? -23.447 -2.998 0.934 1.00 42.44 106 ILE A O 1
ATOM 814 N N . ILE A 1 107 ? -24.708 -3.587 -0.794 1.00 42.66 107 ILE A N 1
ATOM 815 C CA . ILE A 1 107 ? -25.668 -2.475 -0.648 1.00 42.66 107 ILE A CA 1
ATOM 816 C C . ILE A 1 107 ? -26.989 -2.952 -0.011 1.00 42.66 107 ILE A C 1
ATOM 818 O O . ILE A 1 107 ? -27.862 -2.151 0.308 1.00 42.66 107 ILE A O 1
ATOM 822 N N . ALA A 1 108 ? -27.147 -4.260 0.212 1.00 48.78 108 ALA A N 1
ATOM 823 C CA . ALA A 1 108 ? -28.414 -4.857 0.633 1.00 48.78 108 ALA A CA 1
ATOM 824 C C . ALA A 1 108 ? -28.779 -4.623 2.112 1.00 48.78 108 ALA A C 1
ATOM 826 O O . ALA A 1 108 ? -29.856 -5.038 2.524 1.00 48.78 108 ALA A O 1
ATOM 827 N N . GLY A 1 109 ? -27.920 -3.968 2.905 1.00 51.12 109 GLY A N 1
ATOM 828 C CA . GLY A 1 109 ? -28.210 -3.688 4.312 1.00 51.12 109 GLY A CA 1
ATOM 829 C C . GLY A 1 109 ? -28.384 -4.958 5.146 1.00 51.12 109 GLY A C 1
ATOM 830 O O . GLY A 1 109 ? -29.191 -4.984 6.063 1.00 51.12 109 GLY A O 1
ATOM 831 N N . ASP A 1 110 ? -27.672 -6.044 4.841 1.00 56.44 110 ASP A N 1
ATOM 832 C CA . ASP A 1 110 ? -27.903 -7.332 5.512 1.00 56.44 110 ASP A CA 1
ATOM 833 C C . ASP A 1 110 ? -27.024 -7.546 6.759 1.00 56.44 110 ASP A C 1
ATOM 835 O O . ASP A 1 110 ? -27.219 -8.503 7.509 1.00 56.44 110 ASP A O 1
ATOM 839 N N . SER A 1 111 ? -26.083 -6.636 7.041 1.00 60.94 111 SER A N 1
ATOM 840 C CA . SER A 1 111 ? -25.114 -6.791 8.132 1.00 60.94 111 SER A CA 1
ATOM 841 C C . SER A 1 111 ? -25.376 -5.858 9.323 1.00 60.94 111 SER A C 1
ATOM 843 O O . SER A 1 111 ? -25.736 -4.688 9.182 1.00 60.94 111 SER A O 1
ATOM 845 N N . ASN A 1 112 ? -25.192 -6.388 10.536 1.00 67.12 112 ASN A N 1
ATOM 846 C CA . ASN A 1 112 ? -25.312 -5.627 11.786 1.00 67.12 112 ASN A CA 1
ATOM 847 C C . ASN A 1 112 ? -23.948 -5.161 12.321 1.00 67.12 112 ASN A C 1
ATOM 849 O O . ASN A 1 112 ? -23.877 -4.176 13.049 1.00 67.12 112 ASN A O 1
ATOM 853 N N . VAL A 1 113 ? -22.874 -5.888 12.005 1.00 79.62 113 VAL A N 1
ATOM 854 C CA . VAL A 1 113 ? -21.505 -5.585 12.437 1.00 79.62 113 VAL A CA 1
ATOM 855 C C . VAL A 1 113 ? -20.569 -5.991 11.314 1.00 79.62 113 VAL A C 1
ATOM 857 O O . VAL A 1 113 ? -20.591 -7.146 10.908 1.00 79.62 113 VAL A O 1
ATOM 860 N N . VAL A 1 114 ? -19.723 -5.074 10.859 1.00 78.44 114 VAL A N 1
ATOM 861 C CA . VAL A 1 114 ? -18.728 -5.324 9.811 1.00 78.44 114 VAL A CA 1
ATOM 862 C C . VAL A 1 114 ? -17.337 -5.119 10.393 1.00 78.44 114 VAL A C 1
ATOM 864 O O . VAL A 1 114 ? -17.103 -4.170 11.141 1.00 78.44 114 VAL A O 1
ATOM 867 N N . LEU A 1 115 ? -16.408 -6.011 10.061 1.00 83.19 115 LEU A N 1
ATOM 868 C CA . LEU A 1 115 ? -15.002 -5.856 10.395 1.00 83.19 115 LEU A CA 1
ATOM 869 C C . LEU A 1 115 ? -14.247 -5.329 9.178 1.00 83.19 115 LEU A C 1
ATOM 871 O O . LEU A 1 115 ? -14.225 -5.926 8.109 1.00 83.19 115 LEU A O 1
ATOM 875 N N . THR A 1 116 ? -13.587 -4.196 9.338 1.00 85.75 116 THR A N 1
ATOM 876 C CA . THR A 1 116 ? -12.874 -3.543 8.239 1.00 85.75 116 THR A CA 1
ATOM 877 C C . THR A 1 116 ? -11.414 -3.389 8.608 1.00 85.75 116 THR A C 1
ATOM 879 O O . THR A 1 116 ? -11.105 -2.989 9.732 1.00 85.75 116 THR A O 1
ATOM 882 N N . GLY A 1 117 ? -10.514 -3.672 7.672 1.00 85.06 117 GLY A N 1
ATOM 883 C CA . GLY A 1 117 ? -9.085 -3.557 7.916 1.00 85.06 117 GLY A CA 1
ATOM 884 C C . GLY A 1 117 ? -8.275 -3.362 6.644 1.00 85.06 117 GLY A C 1
ATOM 885 O O . GLY A 1 117 ? -8.757 -3.506 5.522 1.00 85.06 117 GLY A O 1
ATOM 886 N N . GLY A 1 118 ? -7.003 -3.038 6.831 1.00 85.00 118 GLY A N 1
ATOM 887 C CA . GLY A 1 118 ? -6.044 -2.980 5.745 1.00 85.00 118 GLY A CA 1
ATOM 888 C C . GLY A 1 118 ? -4.683 -3.454 6.190 1.00 85.00 118 GLY A C 1
ATOM 889 O O . GLY A 1 118 ? -4.272 -3.192 7.319 1.00 85.00 118 GLY A O 1
ATOM 890 N N . ALA A 1 119 ? -4.015 -4.175 5.301 1.00 84.69 119 ALA A N 1
ATOM 891 C CA . ALA A 1 119 ? -2.696 -4.717 5.543 1.00 84.69 119 ALA A CA 1
ATOM 892 C C . ALA A 1 119 ? -1.887 -4.645 4.252 1.00 84.69 119 ALA A C 1
ATOM 894 O O . ALA A 1 119 ? -2.425 -4.751 3.157 1.00 84.69 119 ALA A O 1
ATOM 895 N N . GLU A 1 120 ? -0.586 -4.443 4.396 1.00 86.94 120 GLU A N 1
ATOM 896 C CA . GLU A 1 120 ? 0.341 -4.428 3.276 1.00 86.94 120 GLU A CA 1
ATOM 897 C C . GLU A 1 120 ? 1.707 -4.897 3.772 1.00 86.94 120 GLU A C 1
ATOM 899 O O . GLU A 1 120 ? 2.091 -4.610 4.911 1.00 86.94 120 GLU A O 1
ATOM 904 N N . ASN A 1 121 ? 2.443 -5.614 2.926 1.00 88.19 121 ASN A N 1
ATOM 905 C CA . ASN A 1 121 ? 3.799 -6.055 3.218 1.00 88.19 121 ASN A CA 1
ATOM 906 C C . ASN A 1 121 ? 4.702 -5.825 2.006 1.00 88.19 121 ASN A C 1
ATOM 908 O O . ASN A 1 121 ? 5.050 -6.740 1.260 1.00 88.19 121 ASN A O 1
ATOM 912 N N . MET A 1 122 ? 5.144 -4.577 1.863 1.00 87.50 122 MET A N 1
ATOM 913 C CA . MET A 1 122 ? 6.017 -4.161 0.763 1.00 87.50 122 MET A CA 1
ATOM 914 C C . MET A 1 122 ? 7.362 -4.904 0.764 1.00 87.50 122 MET A C 1
ATOM 916 O O . MET A 1 122 ? 7.927 -5.139 -0.299 1.00 87.50 122 MET A O 1
ATOM 920 N N . SER A 1 123 ? 7.861 -5.321 1.933 1.00 89.25 123 SER A N 1
ATOM 921 C CA . SER A 1 123 ? 9.124 -6.064 2.051 1.00 89.25 123 SER A CA 1
ATOM 922 C C . SER A 1 123 ? 9.068 -7.457 1.419 1.00 89.25 123 SER A C 1
ATOM 924 O O . SER A 1 123 ? 10.113 -8.013 1.094 1.00 89.25 123 SER A O 1
ATOM 926 N N . GLN A 1 124 ? 7.875 -8.039 1.263 1.00 90.88 124 GLN A N 1
ATOM 927 C CA . GLN A 1 124 ? 7.684 -9.342 0.619 1.00 90.88 124 GLN A CA 1
ATOM 928 C C . GLN A 1 124 ? 7.358 -9.238 -0.876 1.00 90.88 124 GLN A C 1
ATOM 930 O O . GLN A 1 124 ? 7.102 -10.259 -1.507 1.00 90.88 124 GLN A O 1
ATOM 935 N N . SER A 1 125 ? 7.358 -8.038 -1.463 1.00 90.50 125 SER A N 1
ATOM 936 C CA . SER A 1 125 ? 7.025 -7.873 -2.879 1.00 90.50 125 SER A CA 1
ATOM 937 C C . SER A 1 125 ? 7.948 -8.723 -3.770 1.00 90.50 125 SER A C 1
ATOM 939 O O . SER A 1 125 ? 9.171 -8.606 -3.663 1.00 90.50 125 SER A O 1
ATOM 941 N N . PRO A 1 126 ? 7.406 -9.595 -4.639 1.00 92.56 126 PRO A N 1
ATOM 942 C CA . PRO A 1 126 ? 8.222 -10.541 -5.387 1.00 92.56 126 PRO A CA 1
ATOM 943 C C . PRO A 1 126 ? 8.894 -9.892 -6.599 1.00 92.56 126 PRO A C 1
ATOM 945 O O . PRO A 1 126 ? 8.362 -8.959 -7.206 1.00 92.56 126 PRO A O 1
ATOM 948 N N . PHE A 1 127 ? 10.006 -10.479 -7.037 1.00 94.38 127 PHE A N 1
ATOM 949 C CA . PHE A 1 127 ? 10.446 -10.314 -8.419 1.00 94.38 127 PHE A CA 1
ATOM 950 C C . PHE A 1 127 ? 9.583 -11.188 -9.332 1.00 94.38 127 PHE A C 1
ATOM 952 O O . PHE A 1 127 ? 9.378 -12.373 -9.059 1.00 94.38 127 PHE A O 1
ATOM 959 N N . VAL A 1 128 ? 9.072 -10.608 -10.414 1.00 93.06 128 VAL A N 1
ATOM 960 C CA . VAL A 1 128 ? 8.181 -11.274 -11.364 1.00 93.06 128 VAL A CA 1
ATOM 961 C C . VAL A 1 128 ? 8.915 -11.478 -12.679 1.00 93.06 128 VAL A C 1
ATOM 963 O O . VAL A 1 128 ? 9.532 -10.565 -13.217 1.00 93.06 128 VAL A O 1
ATOM 966 N N . VAL A 1 129 ? 8.825 -12.694 -13.209 1.00 94.62 129 VAL A N 1
ATOM 967 C CA . VAL A 1 129 ? 9.296 -13.022 -14.553 1.00 94.62 129 VAL A CA 1
ATOM 968 C C . VAL A 1 129 ? 8.075 -13.231 -15.434 1.00 94.62 129 VAL A C 1
ATOM 970 O O . VAL A 1 129 ? 7.234 -14.087 -15.145 1.00 94.62 129 VAL A O 1
ATOM 973 N N . ARG A 1 130 ? 7.969 -12.444 -16.501 1.00 91.75 130 ARG A N 1
ATOM 974 C CA . ARG A 1 130 ? 6.860 -12.513 -17.459 1.00 91.75 130 ARG A CA 1
ATOM 975 C C . ARG A 1 130 ? 7.288 -13.252 -18.724 1.00 91.75 130 ARG A C 1
ATOM 977 O O . ARG A 1 130 ? 8.472 -13.459 -18.963 1.00 91.75 130 ARG A O 1
ATOM 984 N N . ASP A 1 131 ? 6.300 -13.714 -19.486 1.00 92.38 131 ASP A N 1
ATOM 985 C CA . ASP A 1 131 ? 6.474 -14.253 -20.845 1.00 92.38 131 ASP A CA 1
ATOM 986 C C . ASP A 1 131 ? 7.345 -15.513 -20.992 1.00 92.38 131 ASP A C 1
ATOM 988 O O . ASP A 1 131 ? 7.780 -15.861 -22.085 1.00 92.38 131 ASP A O 1
ATOM 992 N N . THR A 1 132 ? 7.547 -16.265 -19.909 1.00 92.94 132 THR A N 1
ATOM 993 C CA . THR A 1 132 ? 8.315 -17.525 -19.921 1.00 92.94 132 THR A CA 1
ATOM 994 C C . THR A 1 132 ? 7.449 -18.785 -19.853 1.00 92.94 132 THR A C 1
ATOM 996 O O . THR A 1 132 ? 7.952 -19.890 -20.051 1.00 92.94 132 THR A O 1
ATOM 999 N N . ARG A 1 133 ? 6.137 -18.655 -19.600 1.00 93.81 133 ARG A N 1
ATOM 1000 C CA . ARG A 1 133 ? 5.242 -19.801 -19.331 1.00 93.81 133 ARG A CA 1
ATOM 1001 C C . ARG A 1 133 ? 5.117 -20.778 -20.507 1.00 93.81 133 ARG A C 1
ATOM 1003 O O . ARG A 1 133 ? 4.960 -21.971 -20.270 1.00 93.81 133 ARG A O 1
ATOM 1010 N N . PHE A 1 134 ? 5.167 -20.288 -21.744 1.00 94.94 134 PHE A N 1
ATOM 1011 C CA . PHE A 1 134 ? 4.910 -21.082 -22.956 1.00 94.94 134 PHE A CA 1
ATOM 1012 C C . PHE A 1 134 ? 6.158 -21.269 -23.834 1.00 94.94 134 PHE A C 1
ATOM 1014 O O . PHE A 1 134 ? 6.044 -21.601 -25.011 1.00 94.94 134 PHE A O 1
ATOM 1021 N N . GLY A 1 135 ? 7.344 -21.081 -23.249 1.00 90.88 135 GLY A N 1
ATOM 1022 C CA . GLY A 1 135 ? 8.622 -21.096 -23.957 1.00 90.88 135 GLY A CA 1
ATOM 1023 C C . GLY A 1 135 ? 9.051 -19.707 -24.430 1.00 90.88 135 GLY A C 1
ATOM 1024 O O . GLY A 1 135 ? 8.231 -18.811 -24.614 1.00 90.88 135 GLY A O 1
ATOM 1025 N N . THR A 1 136 ? 10.359 -19.532 -24.606 1.00 93.12 136 THR A N 1
ATOM 1026 C CA . THR A 1 136 ? 10.985 -18.287 -25.067 1.00 93.12 136 THR A CA 1
ATOM 1027 C C . THR A 1 136 ? 11.786 -18.532 -26.341 1.00 93.12 136 THR A C 1
ATOM 1029 O O . THR A 1 136 ? 12.212 -19.653 -26.626 1.00 93.12 136 THR A O 1
ATOM 1032 N N . VAL A 1 137 ? 12.003 -17.475 -27.124 1.00 93.19 137 VAL A N 1
ATOM 1033 C CA . VAL A 1 137 ? 12.903 -17.530 -28.280 1.00 93.19 137 VAL A CA 1
ATOM 1034 C C . VAL A 1 137 ? 14.350 -17.523 -27.778 1.00 93.19 137 VAL A C 1
ATOM 1036 O O . VAL A 1 137 ? 14.687 -16.827 -26.816 1.00 93.19 137 VAL A O 1
ATOM 1039 N N . LEU A 1 138 ? 15.222 -18.307 -28.418 1.00 92.69 138 LEU A N 1
ATOM 1040 C CA . LEU A 1 138 ? 16.649 -18.317 -28.098 1.00 92.69 138 LEU A CA 1
ATOM 1041 C C . LEU A 1 138 ? 17.220 -16.893 -28.204 1.00 92.69 138 LEU A C 1
ATOM 1043 O O . LEU A 1 138 ? 17.103 -16.251 -29.244 1.00 92.69 138 LEU A O 1
ATOM 1047 N N . GLY A 1 139 ? 17.854 -16.418 -27.130 1.00 90.50 139 GLY A N 1
ATOM 1048 C CA . GLY A 1 139 ? 18.443 -15.078 -27.063 1.00 90.50 139 GLY A CA 1
ATOM 1049 C C . GLY A 1 139 ? 17.513 -13.981 -26.532 1.00 90.50 139 GLY A C 1
ATOM 1050 O O . GLY A 1 139 ? 17.973 -12.854 -26.365 1.00 90.50 139 GLY A O 1
ATOM 1051 N N . THR A 1 140 ? 16.245 -14.273 -26.214 1.00 90.81 140 THR A N 1
ATOM 1052 C CA . THR A 1 140 ? 15.382 -13.310 -25.512 1.00 90.81 140 THR A CA 1
ATOM 1053 C C . THR A 1 140 ? 15.893 -13.089 -24.081 1.00 90.81 140 THR A C 1
ATOM 1055 O O . THR A 1 140 ? 16.025 -14.061 -23.331 1.00 90.81 140 THR A O 1
ATOM 1058 N N . PRO A 1 141 ? 16.172 -11.839 -23.666 1.00 90.38 141 PRO A N 1
ATOM 1059 C CA . PRO A 1 141 ? 16.610 -11.560 -22.307 1.00 90.38 141 PRO A CA 1
ATOM 1060 C C . PRO A 1 141 ? 15.435 -11.708 -21.335 1.00 90.38 141 PRO A C 1
ATOM 1062 O O . PRO A 1 141 ? 14.443 -10.989 -21.430 1.00 90.38 141 PRO A O 1
ATOM 1065 N N . ILE A 1 142 ? 15.552 -12.635 -20.386 1.00 91.06 142 ILE A N 1
ATOM 1066 C CA . ILE A 1 142 ? 14.571 -12.820 -19.313 1.00 91.06 142 ILE A CA 1
ATOM 1067 C C . ILE A 1 142 ? 14.899 -11.826 -18.200 1.00 91.06 142 ILE A C 1
ATOM 1069 O O . ILE A 1 142 ? 15.968 -11.904 -17.595 1.00 91.06 142 ILE A O 1
ATOM 1073 N N . GLN A 1 143 ? 13.987 -10.891 -17.943 1.00 90.88 143 GLN A N 1
ATOM 1074 C CA . GLN A 1 143 ? 14.147 -9.878 -16.903 1.00 90.88 143 GLN A CA 1
ATOM 1075 C C . GLN A 1 143 ? 13.447 -10.311 -15.615 1.00 90.88 143 GLN A C 1
ATOM 1077 O O . GLN A 1 143 ? 12.353 -10.876 -15.643 1.00 90.88 143 GLN A O 1
ATOM 1082 N N . PHE A 1 144 ? 14.088 -10.022 -14.485 1.00 93.62 144 PHE A N 1
ATOM 1083 C CA . PHE A 1 144 ? 13.473 -10.119 -13.166 1.00 93.62 144 PHE A CA 1
ATOM 1084 C C . PHE A 1 144 ? 12.929 -8.744 -12.803 1.00 93.62 144 PHE A C 1
ATOM 1086 O O . PHE A 1 144 ? 13.679 -7.847 -12.424 1.00 93.62 144 PHE A O 1
ATOM 1093 N N . GLU A 1 145 ? 11.624 -8.569 -12.965 1.00 92.06 145 GLU A N 1
ATOM 1094 C CA . GLU A 1 145 ? 10.967 -7.293 -12.721 1.00 92.06 145 GLU A CA 1
ATOM 1095 C C . GLU A 1 145 ? 10.653 -7.122 -11.237 1.00 92.06 145 GLU A C 1
ATOM 1097 O O . GLU A 1 145 ? 10.033 -7.991 -10.627 1.00 92.06 145 GLU A O 1
ATOM 1102 N N . ASP A 1 146 ? 11.023 -5.984 -10.658 1.00 92.81 146 ASP A N 1
ATOM 1103 C CA . ASP A 1 146 ? 10.586 -5.613 -9.315 1.00 92.81 146 ASP A CA 1
ATOM 1104 C C . ASP A 1 146 ? 9.113 -5.168 -9.357 1.00 92.81 146 ASP A C 1
ATOM 1106 O O . ASP A 1 146 ? 8.773 -4.100 -9.880 1.00 92.81 146 ASP A O 1
ATOM 1110 N N . SER A 1 147 ? 8.222 -5.998 -8.809 1.00 89.94 147 SER A N 1
ATOM 1111 C CA . SER A 1 147 ? 6.784 -5.708 -8.782 1.00 89.94 147 SER A CA 1
ATOM 1112 C C . SER A 1 147 ? 6.431 -4.470 -7.956 1.00 89.94 147 SER A C 1
ATOM 1114 O O . SER A 1 147 ? 5.467 -3.776 -8.291 1.00 89.94 147 SER A O 1
ATOM 1116 N N . LEU A 1 148 ? 7.213 -4.157 -6.917 1.00 90.19 148 LEU A N 1
ATOM 1117 C CA . LEU A 1 148 ? 6.992 -2.982 -6.087 1.00 90.19 148 LEU A CA 1
ATOM 1118 C C . LEU A 1 148 ? 7.319 -1.716 -6.874 1.00 90.19 148 LEU A C 1
ATOM 1120 O O . LEU A 1 148 ? 6.526 -0.773 -6.884 1.00 90.19 148 LEU A O 1
ATOM 1124 N N . TRP A 1 149 ? 8.466 -1.708 -7.553 1.00 88.88 149 TRP A N 1
ATOM 1125 C CA . TRP A 1 149 ? 8.898 -0.558 -8.344 1.00 88.88 149 TRP A CA 1
ATOM 1126 C C . TRP A 1 149 ? 7.935 -0.263 -9.496 1.00 88.88 149 TRP A C 1
ATOM 1128 O O . TRP A 1 149 ? 7.539 0.887 -9.707 1.00 88.88 149 TRP A O 1
ATOM 1138 N N . LEU A 1 150 ? 7.487 -1.311 -10.194 1.00 87.44 150 LEU A N 1
ATOM 1139 C CA . LEU A 1 150 ? 6.472 -1.186 -11.239 1.00 87.44 150 LEU A CA 1
ATOM 1140 C C . LEU A 1 150 ? 5.146 -0.649 -10.685 1.00 87.44 150 LEU A C 1
ATOM 1142 O O . LEU A 1 150 ? 4.552 0.239 -11.287 1.00 87.44 150 LEU A O 1
ATOM 1146 N N . GLY A 1 151 ? 4.714 -1.114 -9.509 1.00 87.31 151 GLY A N 1
ATOM 1147 C CA . GLY A 1 151 ? 3.485 -0.647 -8.858 1.00 87.31 151 GLY A CA 1
ATOM 1148 C C . GLY A 1 151 ? 3.516 0.813 -8.376 1.00 87.31 151 GLY A C 1
ATOM 1149 O O . GLY A 1 151 ? 2.474 1.356 -8.005 1.00 87.31 151 GLY A O 1
ATOM 1150 N N . LEU A 1 152 ? 4.687 1.458 -8.358 1.00 91.75 152 LEU A N 1
ATOM 1151 C CA . LEU A 1 152 ? 4.866 2.874 -8.006 1.00 91.75 152 LEU A CA 1
ATOM 1152 C C . LEU A 1 152 ? 4.929 3.804 -9.227 1.00 91.75 152 LEU A C 1
ATOM 1154 O O . LEU A 1 152 ? 5.049 5.021 -9.061 1.00 91.75 152 LEU A O 1
ATOM 1158 N N . THR A 1 153 ? 4.835 3.253 -10.435 1.00 90.19 153 THR A N 1
ATOM 1159 C CA . THR A 1 153 ? 4.764 4.022 -11.677 1.00 90.19 153 THR A CA 1
ATOM 1160 C C . THR A 1 153 ? 3.405 3.807 -12.316 1.00 90.19 153 THR A C 1
ATOM 1162 O O . THR A 1 153 ? 3.037 2.681 -12.636 1.00 90.19 153 THR A O 1
ATOM 1165 N N . ASP A 1 154 ? 2.647 4.886 -12.510 1.00 92.06 154 ASP A N 1
ATOM 1166 C CA . ASP A 1 154 ? 1.394 4.786 -13.251 1.00 92.06 154 ASP A CA 1
ATOM 1167 C C . ASP A 1 154 ? 1.709 4.671 -14.745 1.00 92.06 154 ASP A C 1
ATOM 1169 O O . ASP A 1 154 ? 2.247 5.592 -15.360 1.00 92.06 154 ASP A O 1
ATOM 1173 N N . THR A 1 155 ? 1.370 3.524 -15.330 1.00 90.19 155 THR A N 1
ATOM 1174 C CA . THR A 1 155 ? 1.587 3.228 -16.748 1.00 90.19 155 THR A CA 1
ATOM 1175 C C . THR A 1 155 ? 0.684 4.038 -17.676 1.00 90.19 155 THR A C 1
ATOM 1177 O O . THR A 1 155 ? 0.999 4.160 -18.853 1.00 90.19 155 THR A O 1
ATOM 1180 N N . TYR A 1 156 ? -0.434 4.593 -17.191 1.00 92.50 156 TYR A N 1
ATOM 1181 C CA . TYR A 1 156 ? -1.334 5.393 -18.026 1.00 92.50 156 TYR A CA 1
ATOM 1182 C C . TYR A 1 156 ? -0.746 6.776 -18.327 1.00 92.50 156 TYR A C 1
ATOM 1184 O O . TYR A 1 156 ? -0.733 7.214 -19.475 1.00 92.50 156 TYR A O 1
ATOM 1192 N N . CYS A 1 157 ? -0.218 7.453 -17.305 1.00 90.31 157 CYS A N 1
ATOM 1193 C CA . CYS A 1 157 ? 0.454 8.745 -17.461 1.00 90.31 157 CYS A CA 1
ATOM 1194 C C . CYS A 1 157 ? 1.984 8.635 -17.563 1.00 90.31 157 CYS A C 1
ATOM 1196 O O . CYS A 1 157 ? 2.660 9.659 -17.651 1.00 90.31 157 CYS A O 1
ATOM 1198 N N . MET A 1 158 ? 2.536 7.416 -17.535 1.00 91.50 158 MET A N 1
ATOM 1199 C CA . MET A 1 158 ? 3.977 7.127 -17.574 1.00 91.50 158 MET A CA 1
ATOM 1200 C C . MET A 1 158 ? 4.776 7.916 -16.526 1.00 91.50 158 MET A C 1
ATOM 1202 O O . MET A 1 158 ? 5.913 8.318 -16.766 1.00 91.50 158 MET A O 1
ATOM 1206 N N . THR A 1 159 ? 4.169 8.165 -15.362 1.00 93.12 159 THR A N 1
ATOM 1207 C CA . THR A 1 159 ? 4.727 9.055 -14.340 1.00 93.12 159 THR A CA 1
ATOM 1208 C C . THR A 1 159 ? 4.880 8.317 -13.005 1.00 93.12 159 THR A C 1
ATOM 1210 O O . THR A 1 159 ? 3.897 7.805 -12.458 1.00 93.12 159 THR A O 1
ATOM 1213 N N . PRO A 1 160 ? 6.099 8.263 -12.438 1.00 94.31 160 PRO A N 1
ATOM 1214 C CA . PRO A 1 160 ? 6.316 7.760 -11.087 1.00 94.31 160 PRO A CA 1
ATOM 1215 C C . PRO A 1 160 ? 5.589 8.615 -10.049 1.00 94.31 160 PRO A C 1
ATOM 1217 O O . PRO A 1 160 ? 5.545 9.841 -10.168 1.00 94.31 160 PRO A O 1
ATOM 1220 N N . MET A 1 161 ? 5.091 8.001 -8.974 1.00 92.38 161 MET A N 1
ATOM 1221 C CA . MET A 1 161 ? 4.357 8.734 -7.930 1.00 92.38 161 MET A CA 1
ATOM 1222 C C . MET A 1 161 ? 5.173 9.887 -7.316 1.00 92.38 161 MET A C 1
ATOM 1224 O O . MET A 1 161 ? 4.611 10.939 -7.025 1.00 92.38 161 MET A O 1
ATOM 1228 N N . GLY A 1 162 ? 6.499 9.749 -7.196 1.00 93.38 162 GLY A N 1
ATOM 1229 C CA . GLY A 1 162 ? 7.370 10.842 -6.740 1.00 93.38 162 GLY A CA 1
ATOM 1230 C C . GLY A 1 162 ? 7.347 12.063 -7.667 1.00 93.38 162 GLY A C 1
ATOM 1231 O O . GLY A 1 162 ? 7.245 13.188 -7.196 1.00 93.38 162 GLY A O 1
ATOM 1232 N N . VAL A 1 163 ? 7.328 11.850 -8.985 1.00 95.88 163 VAL A N 1
ATOM 1233 C CA . VAL A 1 163 ? 7.261 12.939 -9.975 1.00 95.88 163 VAL A CA 1
ATOM 1234 C C . VAL A 1 163 ? 5.894 13.624 -9.946 1.00 95.88 163 VAL A C 1
ATOM 1236 O O . VAL A 1 163 ? 5.809 14.838 -10.090 1.00 95.88 163 VAL A O 1
ATOM 1239 N N . THR A 1 164 ? 4.811 12.887 -9.675 1.00 95.69 164 THR A N 1
ATOM 1240 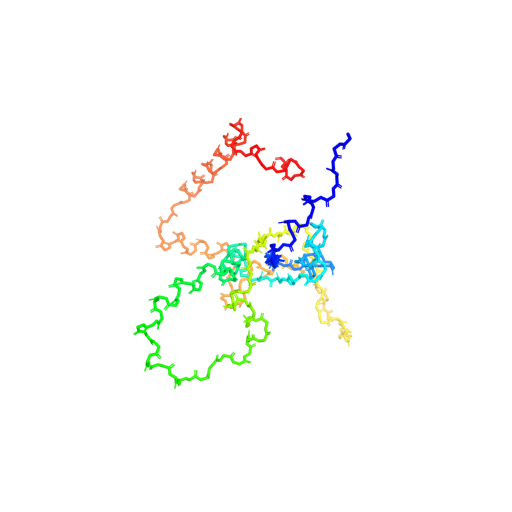C CA . THR A 1 164 ? 3.495 13.524 -9.483 1.00 95.69 164 THR A CA 1
ATOM 1241 C C . THR A 1 164 ? 3.479 14.483 -8.288 1.00 95.69 164 THR A C 1
ATOM 1243 O O . THR A 1 164 ? 2.788 15.499 -8.340 1.00 95.69 164 THR A O 1
ATOM 1246 N N . ALA A 1 165 ? 4.265 14.201 -7.240 1.00 95.94 165 ALA A N 1
ATOM 1247 C CA . ALA A 1 165 ? 4.424 15.102 -6.103 1.00 95.94 165 ALA A CA 1
ATOM 1248 C C . ALA A 1 165 ? 5.240 16.349 -6.480 1.00 95.94 165 ALA A C 1
ATOM 1250 O O . ALA A 1 165 ? 4.852 17.450 -6.097 1.00 95.94 165 ALA A O 1
ATOM 1251 N N . GLU A 1 166 ? 6.293 16.203 -7.290 1.00 96.88 166 GLU A N 1
ATOM 1252 C CA . GLU A 1 166 ? 7.054 17.344 -7.828 1.00 96.88 166 GLU A CA 1
ATOM 1253 C C . GLU A 1 166 ? 6.178 18.251 -8.708 1.00 96.88 166 GLU A C 1
ATOM 1255 O O . GLU A 1 166 ? 6.198 19.470 -8.554 1.00 96.88 166 GLU A O 1
ATOM 1260 N N . ASN A 1 167 ? 5.309 17.677 -9.547 1.00 96.31 167 ASN A N 1
ATOM 1261 C CA . ASN A 1 167 ? 4.353 18.453 -10.348 1.00 96.31 167 ASN A CA 1
ATOM 1262 C C . ASN A 1 167 ? 3.397 19.280 -9.467 1.00 96.31 167 ASN A C 1
ATOM 1264 O O . ASN A 1 167 ? 2.990 20.383 -9.836 1.00 96.31 167 ASN A O 1
ATOM 1268 N N . LEU A 1 168 ? 3.007 18.755 -8.298 1.00 96.94 168 LEU A N 1
ATOM 1269 C CA . LEU A 1 168 ? 2.214 19.506 -7.322 1.00 96.94 168 LEU A CA 1
ATOM 1270 C C . LEU A 1 168 ? 3.057 20.588 -6.640 1.00 96.94 168 LEU A C 1
ATOM 1272 O O . LEU A 1 168 ? 2.563 21.700 -6.461 1.00 96.94 168 LEU A O 1
ATOM 1276 N N . ALA A 1 169 ? 4.309 20.289 -6.291 1.00 97.12 169 ALA A N 1
ATOM 1277 C CA . ALA A 1 169 ? 5.223 21.265 -5.708 1.00 97.12 169 ALA A CA 1
ATOM 1278 C C . ALA A 1 169 ? 5.429 22.462 -6.647 1.00 97.12 169 ALA A C 1
ATOM 1280 O O . ALA A 1 169 ? 5.319 23.600 -6.200 1.00 97.12 169 ALA A O 1
ATOM 1281 N N . GLU A 1 170 ? 5.610 22.224 -7.947 1.00 96.75 170 GLU A N 1
ATOM 1282 C CA . GLU A 1 170 ? 5.691 23.285 -8.955 1.00 96.75 170 GLU A CA 1
ATOM 1283 C C . GLU A 1 170 ? 4.368 24.057 -9.079 1.00 96.75 170 GLU A C 1
ATOM 1285 O O . GLU A 1 170 ? 4.355 25.285 -9.003 1.00 96.75 170 GLU A O 1
ATOM 1290 N N . LYS A 1 171 ? 3.231 23.355 -9.196 1.00 97.38 171 LYS A N 1
ATOM 1291 C CA . LYS A 1 171 ? 1.904 23.979 -9.353 1.00 97.38 171 LYS A CA 1
ATOM 1292 C C . LYS A 1 171 ? 1.520 24.897 -8.190 1.00 97.38 171 LYS A C 1
ATOM 1294 O O . LYS A 1 171 ? 0.830 25.894 -8.402 1.00 97.38 171 LYS A O 1
ATOM 1299 N N . TYR A 1 172 ? 1.904 24.530 -6.971 1.00 97.69 172 TYR A N 1
ATOM 1300 C CA . TYR A 1 172 ? 1.599 25.283 -5.754 1.00 97.69 172 TYR A CA 1
ATOM 1301 C C . TYR A 1 172 ? 2.794 26.098 -5.240 1.00 97.69 172 TYR A C 1
ATOM 1303 O O . TYR A 1 172 ? 2.697 26.681 -4.162 1.00 97.69 172 TYR A O 1
ATOM 1311 N N . SER A 1 173 ? 3.889 26.169 -6.005 1.00 97.38 173 SER A N 1
ATOM 1312 C CA . SER A 1 173 ? 5.120 26.891 -5.658 1.00 97.38 173 SER A CA 1
ATOM 1313 C C . SER A 1 173 ? 5.665 26.545 -4.266 1.00 97.38 173 SER A C 1
ATOM 1315 O O . SER A 1 173 ? 6.070 27.434 -3.517 1.00 97.38 173 SER A O 1
ATOM 1317 N N . ILE A 1 174 ? 5.661 25.259 -3.905 1.00 96.88 174 ILE A N 1
ATOM 1318 C CA . ILE A 1 174 ? 6.102 24.775 -2.592 1.00 96.88 174 ILE A CA 1
ATOM 1319 C C . ILE A 1 174 ? 7.635 24.699 -2.580 1.00 96.88 174 ILE A C 1
ATOM 1321 O O . ILE A 1 174 ? 8.213 23.906 -3.331 1.00 96.88 174 ILE A O 1
ATOM 1325 N N . PRO A 1 175 ? 8.329 25.485 -1.740 1.00 96.75 175 PRO A N 1
ATOM 1326 C CA . PRO A 1 175 ? 9.779 25.446 -1.670 1.00 96.75 175 PRO A CA 1
ATOM 1327 C C . PRO A 1 175 ? 10.260 24.182 -0.951 1.00 96.75 175 PRO A C 1
ATOM 1329 O O . PRO A 1 175 ? 9.622 23.669 -0.030 1.00 96.75 175 PRO A O 1
ATOM 1332 N N . ARG A 1 176 ? 11.464 23.723 -1.308 1.00 96.50 176 ARG A N 1
ATOM 1333 C CA . ARG A 1 176 ? 12.105 22.561 -0.676 1.00 96.50 176 ARG A CA 1
ATOM 1334 C C . ARG A 1 176 ? 12.199 22.683 0.851 1.00 96.50 176 ARG A C 1
ATOM 1336 O O . ARG A 1 176 ? 12.018 21.696 1.559 1.00 96.50 176 ARG A O 1
ATOM 1343 N N . GLU A 1 177 ? 12.451 23.889 1.349 1.00 97.75 177 GLU A N 1
ATOM 1344 C CA . GLU A 1 177 ? 12.580 24.141 2.784 1.00 97.75 177 GLU A CA 1
ATOM 1345 C C . GLU A 1 177 ? 11.282 23.846 3.553 1.00 97.75 177 GLU A C 1
ATOM 1347 O O . GLU A 1 177 ? 11.336 23.245 4.624 1.00 97.75 177 GLU A O 1
ATOM 1352 N N . GLU A 1 178 ? 10.110 24.164 2.991 1.00 97.50 178 GLU A N 1
ATOM 1353 C CA . GLU A 1 178 ? 8.822 23.827 3.616 1.00 97.50 178 GLU A CA 1
ATOM 1354 C C . GLU A 1 178 ? 8.591 22.311 3.673 1.00 97.50 178 GLU A C 1
ATOM 1356 O O . GLU A 1 178 ? 8.094 21.795 4.678 1.00 97.50 178 GLU A O 1
ATOM 1361 N N . VAL A 1 179 ? 8.997 21.579 2.629 1.00 97.25 179 VAL A N 1
ATOM 1362 C CA . VAL A 1 179 ? 8.904 20.110 2.590 1.00 97.25 179 VAL A CA 1
ATOM 1363 C C . VAL A 1 179 ? 9.774 19.483 3.684 1.00 97.25 179 VAL A C 1
ATOM 1365 O O . VAL A 1 179 ? 9.305 18.618 4.430 1.00 97.25 179 VAL A O 1
ATOM 1368 N N . ASP A 1 180 ? 11.015 19.952 3.833 1.00 97.94 180 ASP A N 1
ATOM 1369 C CA . ASP A 1 180 ? 11.939 19.456 4.858 1.00 97.94 180 ASP A CA 1
ATOM 1370 C C . ASP A 1 180 ? 11.452 19.813 6.279 1.00 97.94 180 ASP A C 1
ATOM 1372 O O . ASP A 1 180 ? 11.494 18.972 7.184 1.00 97.94 180 ASP A O 1
ATOM 1376 N N . GLN A 1 181 ? 10.910 21.021 6.482 1.00 98.06 181 GLN A N 1
ATOM 1377 C CA . GLN A 1 181 ? 10.299 21.427 7.755 1.00 98.06 181 GLN A CA 1
ATOM 1378 C C . GLN A 1 181 ? 9.083 20.558 8.109 1.00 98.06 181 GLN A C 1
ATOM 1380 O O . GLN A 1 181 ? 8.929 20.142 9.264 1.00 98.06 181 GLN A O 1
ATOM 1385 N N . PHE A 1 182 ? 8.235 20.227 7.130 1.00 97.81 182 PHE A N 1
ATOM 1386 C CA . PHE A 1 182 ? 7.105 19.323 7.333 1.00 97.81 182 PHE A CA 1
ATOM 1387 C C . PHE A 1 182 ? 7.567 17.904 7.699 1.00 97.81 182 PHE A C 1
ATOM 1389 O O . PHE A 1 182 ? 7.028 17.300 8.635 1.00 97.81 182 PHE A O 1
ATOM 1396 N N . ALA A 1 183 ? 8.598 17.386 7.024 1.00 98.00 183 ALA A N 1
ATOM 1397 C CA . ALA A 1 183 ? 9.186 16.083 7.32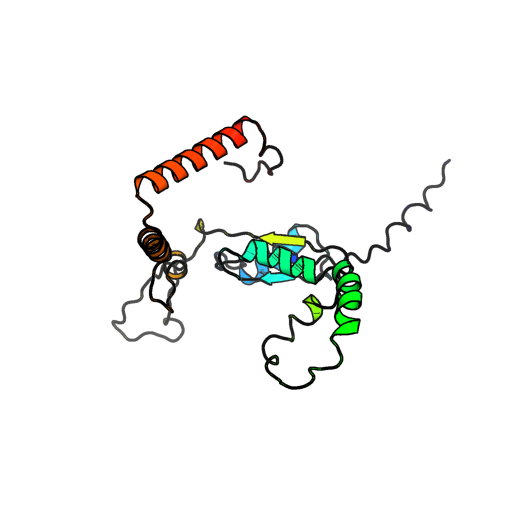9 1.00 98.00 183 ALA A CA 1
ATOM 1398 C C . ALA A 1 183 ? 9.760 16.034 8.758 1.00 98.00 183 ALA A C 1
ATOM 1400 O O . ALA A 1 183 ? 9.464 15.103 9.517 1.00 98.00 183 ALA A O 1
ATOM 1401 N N . LEU A 1 184 ? 10.505 17.067 9.169 1.00 98.31 184 LEU A N 1
ATOM 1402 C CA . LEU A 1 184 ? 11.038 17.191 10.528 1.00 98.31 184 LEU A CA 1
ATOM 1403 C C . LEU A 1 184 ? 9.918 17.260 11.574 1.00 98.31 184 LEU A C 1
ATOM 1405 O O . LEU A 1 184 ? 9.983 16.590 12.614 1.00 98.31 184 LEU A O 1
ATOM 1409 N N . ARG A 1 185 ? 8.868 18.042 11.296 1.00 98.25 185 ARG A N 1
ATOM 1410 C CA . ARG A 1 185 ? 7.685 18.139 12.156 1.00 98.25 185 ARG A CA 1
ATOM 1411 C C . ARG A 1 185 ? 7.023 16.774 12.333 1.00 98.25 185 ARG A C 1
ATOM 1413 O O . ARG A 1 185 ? 6.715 16.412 13.465 1.00 98.25 185 ARG A O 1
ATOM 1420 N N . SER A 1 186 ? 6.837 16.011 11.255 1.00 98.00 186 SER A N 1
ATOM 1421 C CA . SER A 1 186 ? 6.244 14.666 11.303 1.00 98.00 186 SER A CA 1
ATOM 1422 C C . SER A 1 186 ? 7.031 13.727 12.226 1.00 98.00 186 SER A C 1
ATOM 1424 O O . SER A 1 186 ? 6.465 13.165 13.165 1.00 98.00 186 SER A O 1
ATOM 1426 N N . GLN A 1 187 ? 8.355 13.642 12.046 1.00 97.12 187 GLN A N 1
ATOM 1427 C CA . GLN A 1 187 ? 9.224 12.798 12.877 1.00 97.12 187 GLN A CA 1
ATOM 1428 C C . GLN A 1 187 ? 9.210 13.219 14.353 1.00 97.12 187 GLN A C 1
ATOM 1430 O O . GLN A 1 187 ? 9.145 12.385 15.260 1.00 97.12 187 GLN A O 1
ATOM 1435 N N . THR A 1 188 ? 9.219 14.529 14.608 1.00 97.44 188 THR A N 1
ATOM 1436 C CA . THR A 1 188 ? 9.162 15.082 15.968 1.00 97.44 188 THR A CA 1
ATOM 1437 C C . THR A 1 188 ? 7.833 14.761 16.652 1.00 97.44 188 THR A C 1
ATOM 1439 O O . THR A 1 188 ? 7.824 14.360 17.818 1.00 97.44 188 THR A O 1
ATOM 1442 N N . LEU A 1 189 ? 6.711 14.895 15.936 1.00 95.88 189 LEU A N 1
ATOM 1443 C CA . LEU A 1 189 ? 5.381 14.562 16.452 1.00 95.88 189 LEU A CA 1
ATOM 1444 C C . LEU A 1 189 ? 5.238 13.066 16.722 1.00 95.88 189 LEU A C 1
ATOM 1446 O O . LEU A 1 189 ? 4.749 12.699 17.788 1.00 95.88 189 LEU A O 1
ATOM 1450 N N . TRP A 1 190 ? 5.721 12.210 15.819 1.00 94.44 190 TRP A N 1
ATOM 1451 C CA . TRP A 1 190 ? 5.733 10.763 16.035 1.00 94.44 190 TRP A CA 1
ATOM 1452 C C . TRP A 1 190 ? 6.525 10.392 17.295 1.00 94.44 190 TRP A C 1
ATOM 1454 O O . TRP A 1 190 ? 6.016 9.686 18.169 1.00 94.44 190 TRP A O 1
ATOM 1464 N N . LYS A 1 191 ? 7.743 10.937 17.445 1.00 94.88 191 LYS A N 1
ATOM 1465 C CA . LYS A 1 191 ? 8.585 10.708 18.628 1.00 94.88 191 LYS A CA 1
ATOM 1466 C C . LYS A 1 191 ? 7.880 11.166 19.902 1.00 94.88 191 LYS A C 1
ATOM 1468 O O . LYS A 1 191 ? 7.892 10.443 20.897 1.00 94.88 191 LYS A O 1
ATOM 1473 N N . LYS A 1 192 ? 7.256 12.348 19.875 1.00 95.44 192 LYS A N 1
ATOM 1474 C CA . LYS A 1 192 ? 6.481 12.872 21.003 1.00 95.44 192 LYS A CA 1
ATOM 1475 C C . LYS A 1 192 ? 5.336 11.925 21.367 1.00 95.44 192 LYS A C 1
ATOM 1477 O O . LYS A 1 192 ? 5.283 11.514 22.517 1.00 95.44 192 LYS A O 1
ATOM 1482 N N . GLY A 1 193 ? 4.498 11.531 20.405 1.00 91.94 193 GLY A N 1
ATOM 1483 C CA . GLY A 1 193 ? 3.351 10.642 20.632 1.00 91.94 193 GLY A CA 1
ATOM 1484 C C . GLY A 1 193 ? 3.741 9.259 21.168 1.00 91.94 193 GLY A C 1
ATOM 1485 O O . GLY A 1 193 ? 3.055 8.700 22.026 1.00 91.94 193 GLY A O 1
ATOM 1486 N N . LYS A 1 194 ? 4.887 8.719 20.724 1.00 88.94 194 LYS A N 1
ATOM 1487 C CA . LYS A 1 194 ? 5.452 7.473 21.271 1.00 88.94 194 LYS A CA 1
ATOM 1488 C C . LYS A 1 194 ? 5.861 7.641 22.739 1.00 88.94 194 LYS A C 1
ATOM 1490 O O . LYS A 1 194 ? 5.539 6.786 23.558 1.00 88.94 194 LYS A O 1
ATOM 1495 N N . LEU A 1 195 ? 6.526 8.746 23.085 1.00 91.19 195 LEU A N 1
ATOM 1496 C CA . LEU A 1 195 ? 6.999 9.020 24.449 1.00 91.19 195 LEU A CA 1
ATOM 1497 C C . LEU A 1 195 ? 5.875 9.405 25.421 1.00 91.19 195 LEU A C 1
ATOM 1499 O O . LEU A 1 195 ? 5.926 9.018 26.584 1.00 91.19 195 LEU A O 1
ATOM 1503 N N . THR A 1 196 ? 4.861 10.146 24.967 1.00 92.94 196 THR A N 1
ATOM 1504 C CA . THR A 1 196 ? 3.692 10.517 25.786 1.00 92.94 196 THR A CA 1
ATOM 1505 C C . THR A 1 196 ? 2.724 9.352 25.991 1.00 92.94 196 THR A C 1
ATOM 1507 O O . THR A 1 196 ? 1.812 9.446 26.811 1.00 92.94 196 THR A O 1
ATOM 1510 N N . GLY A 1 197 ? 2.922 8.239 25.278 1.00 88.12 197 GLY A N 1
ATOM 1511 C CA . GLY A 1 197 ? 2.060 7.067 25.358 1.00 88.12 197 GLY A CA 1
ATOM 1512 C C . GLY A 1 197 ? 0.721 7.250 24.645 1.00 88.12 197 GLY A C 1
ATOM 1513 O O . GLY A 1 197 ? -0.189 6.462 24.875 1.00 88.12 197 GLY A O 1
ATOM 1514 N N . GLU A 1 198 ? 0.578 8.236 23.756 1.00 89.50 198 GLU A N 1
ATOM 1515 C CA . GLU A 1 198 ? -0.625 8.393 22.918 1.00 89.50 198 GLU A CA 1
ATOM 1516 C C . GLU A 1 198 ? -0.864 7.154 22.040 1.00 89.50 198 GLU A C 1
ATOM 1518 O O . GLU A 1 198 ? -2.000 6.783 21.758 1.00 89.50 198 GLU A O 1
ATOM 1523 N N . LEU A 1 199 ? 0.217 6.452 21.692 1.00 85.25 199 LEU A N 1
ATOM 1524 C CA . LEU A 1 199 ? 0.200 5.219 20.907 1.00 85.25 199 LEU A CA 1
ATOM 1525 C C . LEU A 1 199 ? 0.206 3.938 21.764 1.00 85.25 199 LEU A C 1
ATOM 1527 O O . LEU A 1 199 ? 0.374 2.844 21.231 1.00 85.25 199 LEU A O 1
ATOM 1531 N N . ARG A 1 200 ? 0.008 4.031 23.087 1.00 83.12 200 ARG A N 1
ATOM 1532 C CA . ARG A 1 200 ? 0.071 2.876 24.014 1.00 83.12 200 ARG A CA 1
ATOM 1533 C C . ARG A 1 200 ? -0.974 1.789 23.754 1.00 83.12 200 ARG A C 1
ATOM 1535 O O . ARG A 1 200 ? -0.830 0.676 24.240 1.00 83.12 200 ARG A O 1
ATOM 1542 N N . HIS A 1 201 ? -2.051 2.138 23.053 1.00 86.00 201 HIS A N 1
ATOM 1543 C CA . HIS A 1 201 ? -3.141 1.222 22.718 1.00 86.00 201 HIS A CA 1
ATOM 1544 C C . HIS A 1 201 ? -2.849 0.393 21.459 1.00 86.00 201 HIS A C 1
ATOM 1546 O O . HIS A 1 201 ? -3.627 -0.498 21.125 1.00 86.00 201 HIS A O 1
ATOM 1552 N N . LEU A 1 202 ? -1.738 0.668 20.766 1.00 82.75 202 LEU A N 1
ATOM 1553 C CA . LEU A 1 202 ? -1.270 -0.169 19.669 1.00 82.75 202 LEU A CA 1
ATOM 1554 C C . LEU A 1 202 ? -0.738 -1.498 20.212 1.00 82.75 202 LEU A C 1
ATOM 1556 O O . LEU A 1 202 ? -0.098 -1.550 21.262 1.00 82.75 202 LEU A O 1
ATOM 1560 N N . ASN A 1 203 ? -0.998 -2.580 19.480 1.00 74.94 203 ASN A N 1
ATOM 1561 C CA . ASN A 1 203 ? -0.535 -3.907 19.860 1.00 74.94 203 ASN A CA 1
ATOM 1562 C C . ASN A 1 203 ? 1.010 -3.962 19.817 1.00 74.94 203 ASN A C 1
ATOM 1564 O O . ASN A 1 203 ? 1.577 -3.778 18.738 1.00 74.94 203 ASN A O 1
ATOM 1568 N N . PRO A 1 204 ? 1.691 -4.251 20.946 1.00 65.75 204 PRO A N 1
ATOM 1569 C CA . PRO A 1 204 ? 3.151 -4.189 21.057 1.00 65.75 204 PRO A CA 1
ATOM 1570 C C . PRO A 1 204 ? 3.896 -5.172 20.147 1.00 65.75 204 PRO A C 1
ATOM 1572 O O . PRO A 1 204 ? 5.073 -4.961 19.875 1.00 65.75 204 PRO A O 1
ATOM 1575 N N . LEU A 1 205 ? 3.230 -6.212 19.633 1.00 62.66 205 LEU A N 1
ATOM 1576 C CA . LEU A 1 205 ? 3.815 -7.132 18.648 1.00 62.66 205 LEU A CA 1
ATOM 1577 C C . LEU A 1 205 ? 4.122 -6.469 17.292 1.00 62.66 205 LEU A C 1
ATOM 1579 O O . LEU A 1 205 ? 4.843 -7.052 16.489 1.00 62.66 205 LEU A O 1
ATOM 1583 N N . TYR A 1 206 ? 3.597 -5.266 17.040 1.00 53.59 206 TYR A N 1
ATOM 1584 C CA . TYR A 1 206 ? 3.740 -4.539 15.774 1.00 53.59 206 TYR A CA 1
ATOM 1585 C C . TYR A 1 206 ? 4.377 -3.150 15.945 1.00 53.59 206 TYR A C 1
ATOM 1587 O O . TYR A 1 206 ? 4.325 -2.328 15.029 1.00 53.59 206 TYR A O 1
ATOM 1595 N N . THR A 1 207 ? 4.978 -2.871 17.106 1.00 52.19 207 THR A N 1
ATOM 1596 C CA . THR A 1 207 ? 5.590 -1.573 17.417 1.00 52.19 207 THR A CA 1
ATOM 1597 C C . THR A 1 207 ? 7.111 -1.723 17.499 1.00 52.19 207 THR A C 1
ATOM 1599 O O . THR A 1 207 ? 7.626 -2.249 18.481 1.00 52.19 207 THR A O 1
ATOM 1602 N N . PHE A 1 208 ? 7.828 -1.259 16.469 1.00 47.81 208 PHE A N 1
ATOM 1603 C CA . PHE A 1 208 ? 9.294 -1.122 16.467 1.00 47.81 208 PHE A CA 1
ATOM 1604 C C . PHE A 1 208 ? 9.719 0.166 17.198 1.00 47.81 208 PHE A C 1
ATOM 1606 O O . PHE A 1 208 ? 9.025 1.207 17.065 1.00 47.81 208 PHE A O 1
#

Radius of gyration: 24.2 Å; chains: 1; bounding box: 59×52×73 Å